Protein AF-A0A7S0FE67-F1 (afdb_monomer_lite)

Organism: NCBI:txid73915

Structure (mmCIF, N/CA/C/O backbone):
data_AF-A0A7S0FE67-F1
#
_entry.id   AF-A0A7S0FE67-F1
#
loop_
_atom_site.group_PDB
_atom_site.id
_atom_site.type_symbol
_atom_site.label_atom_id
_atom_site.label_alt_id
_atom_site.label_comp_id
_atom_site.label_asym_id
_atom_site.label_entity_id
_atom_site.label_seq_id
_atom_site.pdbx_PDB_ins_code
_atom_site.Cartn_x
_atom_site.Cartn_y
_atom_site.Cartn_z
_atom_site.occupancy
_atom_site.B_iso_or_equiv
_atom_site.auth_seq_id
_atom_site.auth_comp_id
_atom_site.auth_asym_id
_atom_site.auth_atom_id
_atom_site.pdbx_PDB_model_num
ATOM 1 N N . MET A 1 1 ? 9.196 -47.877 26.189 1.00 42.34 1 MET A N 1
ATOM 2 C CA . MET A 1 1 ? 9.875 -47.463 24.943 1.00 42.34 1 MET A CA 1
ATOM 3 C C . MET A 1 1 ? 8.837 -46.810 24.058 1.00 42.34 1 MET A C 1
ATOM 5 O O . MET A 1 1 ? 7.890 -47.476 23.670 1.00 42.34 1 MET A O 1
ATOM 9 N N . GLY A 1 2 ? 8.938 -45.495 23.886 1.00 52.16 2 GLY A N 1
ATOM 10 C CA . GLY A 1 2 ? 7.987 -44.700 23.119 1.00 52.16 2 GLY A CA 1
ATOM 11 C C . GLY A 1 2 ? 8.555 -44.336 21.756 1.00 52.16 2 GLY A C 1
ATOM 12 O O . GLY A 1 2 ? 9.733 -44.005 21.647 1.00 52.16 2 GLY A O 1
ATOM 13 N N . THR A 1 3 ? 7.696 -44.344 20.746 1.00 49.75 3 THR A N 1
ATOM 14 C CA . THR A 1 3 ? 7.949 -43.729 19.445 1.00 49.75 3 THR A CA 1
ATOM 15 C C . THR A 1 3 ? 6.738 -42.877 19.079 1.00 49.75 3 THR A C 1
ATOM 17 O O . THR A 1 3 ? 5.647 -43.367 18.803 1.00 49.75 3 THR A O 1
ATOM 20 N N . ARG A 1 4 ? 6.940 -41.557 19.139 1.00 49.16 4 ARG A N 1
ATOM 21 C CA . ARG A 1 4 ? 6.124 -40.559 18.444 1.00 49.16 4 ARG A CA 1
ATOM 22 C C . ARG A 1 4 ? 6.464 -40.630 16.956 1.00 49.16 4 ARG A C 1
ATOM 24 O O . ARG A 1 4 ? 7.645 -40.680 16.631 1.00 49.16 4 ARG A O 1
ATOM 31 N N . ALA A 1 5 ? 5.467 -40.519 16.082 1.00 41.53 5 ALA A N 1
ATOM 32 C CA . ALA A 1 5 ? 5.680 -40.089 14.704 1.00 41.53 5 ALA A CA 1
ATOM 33 C C . ALA A 1 5 ? 4.409 -39.456 14.108 1.00 41.53 5 ALA A C 1
ATOM 35 O O . ALA A 1 5 ? 3.381 -40.103 13.960 1.00 41.53 5 ALA A O 1
ATOM 36 N N . HIS A 1 6 ? 4.553 -38.166 13.803 1.00 40.78 6 HIS A N 1
ATOM 37 C CA . HIS A 1 6 ? 4.006 -37.413 12.672 1.00 40.78 6 HIS A CA 1
ATOM 38 C C . HIS A 1 6 ? 2.491 -37.386 12.403 1.00 40.78 6 HIS A C 1
ATOM 40 O O . HIS A 1 6 ? 1.908 -38.236 11.741 1.00 40.78 6 HIS A O 1
ATOM 46 N N . ARG A 1 7 ? 1.903 -36.256 12.820 1.00 39.12 7 ARG A N 1
ATOM 47 C CA . ARG A 1 7 ? 0.696 -35.657 12.242 1.00 39.12 7 ARG A CA 1
ATOM 48 C C . ARG A 1 7 ? 0.983 -35.248 10.793 1.00 39.12 7 ARG A C 1
ATOM 50 O O . ARG A 1 7 ? 1.855 -34.415 10.560 1.00 39.12 7 ARG A O 1
ATOM 57 N N . GLY A 1 8 ? 0.243 -35.828 9.853 1.00 37.06 8 GLY A N 1
ATOM 58 C CA . GLY A 1 8 ? 0.144 -35.352 8.478 1.00 37.06 8 GLY A CA 1
ATOM 59 C C . GLY A 1 8 ? -0.848 -34.195 8.398 1.00 37.06 8 GLY A C 1
ATOM 60 O O . GLY A 1 8 ? -2.010 -34.340 8.765 1.00 37.06 8 GLY A O 1
ATOM 61 N N . ILE A 1 9 ? -0.349 -33.047 7.950 1.00 47.50 9 ILE A N 1
ATOM 62 C CA . ILE A 1 9 ? -1.108 -31.873 7.527 1.00 47.50 9 ILE A CA 1
ATOM 63 C C . ILE A 1 9 ? -1.456 -32.104 6.057 1.00 47.50 9 ILE A C 1
ATOM 65 O O . ILE A 1 9 ? -0.552 -32.155 5.229 1.00 47.50 9 ILE A O 1
ATOM 69 N N . ALA A 1 10 ? -2.738 -32.256 5.734 1.00 37.59 10 ALA A N 1
ATOM 70 C CA . ALA A 1 10 ? -3.235 -32.103 4.372 1.00 37.59 10 ALA A CA 1
ATOM 71 C C . ALA A 1 10 ? -4.747 -31.839 4.384 1.00 37.59 10 ALA A C 1
ATOM 73 O O . ALA A 1 10 ? -5.491 -32.505 5.098 1.00 37.59 10 ALA A O 1
ATOM 74 N N . VAL A 1 11 ? -5.168 -30.932 3.499 1.00 40.78 11 VAL A N 1
ATOM 75 C CA . VAL A 1 11 ? -6.547 -30.691 3.038 1.00 40.78 11 VAL A CA 1
ATOM 76 C C . VAL A 1 11 ? -7.411 -29.757 3.903 1.00 40.78 11 VAL A C 1
ATOM 78 O O . VAL A 1 11 ? -8.377 -30.175 4.529 1.00 40.78 11 VAL A O 1
ATOM 81 N N . VAL A 1 12 ? -7.133 -28.450 3.826 1.00 40.44 12 VAL A N 1
ATOM 82 C CA . VAL A 1 12 ? -8.169 -27.400 3.932 1.00 40.44 12 VAL A CA 1
ATOM 83 C C . VAL A 1 12 ? -7.923 -26.359 2.833 1.00 40.44 12 VAL A C 1
ATOM 85 O O . VAL A 1 12 ? -7.445 -25.261 3.076 1.00 40.44 12 VAL A O 1
ATOM 88 N N . ILE A 1 13 ? -8.206 -26.738 1.586 1.00 43.81 13 ILE A N 1
ATOM 89 C CA . ILE A 1 13 ? -8.388 -25.816 0.454 1.00 43.81 13 ILE A CA 1
ATOM 90 C C . ILE A 1 13 ? -9.654 -26.300 -0.257 1.00 43.81 13 ILE A C 1
ATOM 92 O O . ILE A 1 13 ? -9.551 -27.160 -1.124 1.00 43.81 13 ILE A O 1
ATOM 96 N N . SER A 1 14 ? -10.851 -25.874 0.181 1.00 43.00 14 SER A N 1
ATOM 97 C CA . SER A 1 14 ? -12.133 -26.156 -0.520 1.00 43.00 14 SER A CA 1
ATOM 98 C C . SER A 1 14 ? -13.374 -25.395 0.003 1.00 43.00 14 SER A C 1
ATOM 100 O O . SER A 1 14 ? -14.481 -25.904 -0.131 1.00 43.00 14 SER A O 1
ATOM 102 N N . LEU A 1 15 ? -13.271 -24.190 0.588 1.00 37.25 15 LEU A N 1
ATOM 103 C CA . LEU A 1 15 ? -14.470 -23.508 1.132 1.00 37.25 15 LEU A CA 1
ATOM 104 C C . LEU A 1 15 ? -14.565 -21.984 0.911 1.00 37.25 15 LEU A C 1
ATOM 106 O O . LEU A 1 15 ? -15.123 -21.289 1.750 1.00 37.25 15 LEU A O 1
ATOM 110 N N . PHE A 1 16 ? -14.103 -21.446 -0.225 1.00 41.09 16 PHE A N 1
ATOM 111 C CA . PHE A 1 16 ? -14.322 -20.015 -0.537 1.00 41.09 16 PHE A CA 1
ATOM 112 C C . PHE A 1 16 ? -15.004 -19.711 -1.881 1.00 41.09 16 PHE A C 1
ATOM 114 O O . PHE A 1 16 ? -15.100 -18.556 -2.275 1.00 41.09 16 PHE A O 1
ATOM 121 N N . ALA A 1 17 ? -15.554 -20.721 -2.565 1.00 37.84 17 ALA A N 1
ATOM 122 C CA . ALA A 1 17 ? -16.192 -20.547 -3.878 1.00 37.84 17 ALA A CA 1
ATOM 123 C C . ALA A 1 17 ? -17.735 -20.650 -3.875 1.00 37.84 17 ALA A C 1
ATOM 125 O O . ALA A 1 17 ? -18.328 -20.820 -4.935 1.00 37.84 17 ALA A O 1
ATOM 126 N N . LEU A 1 18 ? -18.415 -20.560 -2.722 1.00 34.94 18 LEU A N 1
ATOM 127 C CA . LEU A 1 18 ? -19.869 -20.797 -2.660 1.00 34.94 18 LEU A CA 1
ATOM 128 C C . LEU A 1 18 ? -20.649 -19.829 -1.748 1.00 34.94 18 LEU A C 1
ATOM 130 O O . LEU A 1 18 ? -21.534 -20.256 -1.012 1.00 34.94 18 LEU A O 1
ATOM 134 N N . ALA A 1 19 ? -20.338 -18.528 -1.787 1.00 41.50 19 ALA A N 1
ATOM 135 C CA . ALA A 1 19 ? -21.062 -17.512 -1.004 1.00 41.50 19 ALA A CA 1
ATOM 136 C C . ALA A 1 19 ? -21.380 -16.200 -1.761 1.00 41.50 19 ALA A C 1
ATOM 138 O O . ALA A 1 19 ? -21.592 -15.170 -1.132 1.00 41.50 19 ALA A O 1
ATOM 139 N N . LEU A 1 20 ? -21.462 -16.218 -3.098 1.00 42.72 20 LEU A N 1
ATOM 140 C CA . LEU A 1 20 ? -21.840 -15.040 -3.909 1.00 42.72 20 LEU A CA 1
ATOM 141 C C . LEU A 1 20 ? -23.129 -15.243 -4.712 1.00 42.72 20 LEU A C 1
ATOM 143 O O . LEU A 1 20 ? -23.256 -14.791 -5.846 1.00 42.72 20 LEU A O 1
ATOM 147 N N . LEU A 1 21 ? -24.106 -15.945 -4.136 1.00 43.25 21 LEU A N 1
ATOM 148 C CA . LEU A 1 21 ? -25.351 -16.215 -4.852 1.00 43.25 21 LEU A CA 1
ATOM 149 C C . LEU A 1 21 ? -26.603 -16.191 -3.988 1.00 43.25 21 LEU A C 1
ATOM 151 O O . LEU A 1 21 ? -27.535 -16.904 -4.320 1.00 43.25 21 LEU A O 1
ATOM 155 N N . GLN A 1 22 ? -26.683 -15.366 -2.935 1.00 40.94 22 GLN A N 1
ATOM 156 C CA . GLN A 1 22 ? -27.983 -15.027 -2.336 1.00 40.94 22 GLN A CA 1
ATOM 157 C C . GLN A 1 22 ? -28.037 -13.589 -1.789 1.00 40.94 22 GLN A C 1
ATOM 159 O O . GLN A 1 22 ? -27.508 -13.291 -0.730 1.00 40.94 22 GLN A O 1
ATOM 164 N N . GLY A 1 23 ? -28.738 -12.728 -2.535 1.00 41.94 23 GLY A N 1
ATOM 165 C CA . GLY A 1 23 ? -29.699 -11.753 -2.014 1.00 41.94 23 GLY A CA 1
ATOM 166 C C . GLY A 1 23 ? -29.205 -10.625 -1.107 1.00 41.94 23 GLY A C 1
ATOM 167 O O . GLY A 1 23 ? -29.190 -10.774 0.108 1.00 41.94 23 GLY A O 1
ATOM 168 N N . PHE A 1 24 ? -29.069 -9.426 -1.678 1.00 42.53 24 PHE A N 1
ATOM 169 C CA . PHE A 1 24 ? -29.517 -8.225 -0.975 1.00 42.53 24 PHE A CA 1
ATOM 170 C C . PHE A 1 24 ? -30.570 -7.492 -1.793 1.00 42.53 24 PHE A C 1
ATOM 172 O O . PHE A 1 24 ? -30.343 -7.010 -2.902 1.00 42.53 24 PHE A O 1
ATOM 179 N N . ALA A 1 25 ? -31.760 -7.486 -1.204 1.00 37.16 25 ALA A N 1
ATOM 180 C CA . ALA A 1 25 ? -32.902 -6.716 -1.621 1.00 37.16 25 ALA A CA 1
ATOM 181 C C . ALA A 1 25 ? -32.623 -5.213 -1.473 1.00 37.16 25 ALA A C 1
ATOM 183 O O . ALA A 1 25 ? -31.986 -4.745 -0.533 1.00 37.16 25 ALA A O 1
ATOM 184 N N . SER A 1 26 ? -33.176 -4.488 -2.433 1.00 45.09 26 SER A N 1
ATOM 185 C CA . SER A 1 26 ? -33.368 -3.047 -2.525 1.00 45.09 26 SER A CA 1
ATOM 186 C C . SER A 1 26 ? -33.682 -2.321 -1.208 1.00 45.09 26 SER A C 1
ATOM 188 O O . SER A 1 26 ? -34.715 -2.575 -0.586 1.00 45.09 26 SER A O 1
ATOM 190 N N . VAL A 1 27 ? -32.880 -1.298 -0.891 1.00 41.62 27 VAL A N 1
ATOM 191 C CA . VAL A 1 27 ? -33.263 -0.151 -0.048 1.00 41.62 27 VAL A CA 1
ATOM 192 C C . VAL A 1 27 ? -32.882 1.134 -0.795 1.00 41.62 27 VAL A C 1
ATOM 194 O O . VAL A 1 27 ? -31.710 1.302 -1.135 1.00 41.62 27 VAL A O 1
ATOM 197 N N . PRO A 1 28 ? -33.822 2.059 -1.066 1.00 44.62 28 PRO A N 1
ATOM 198 C CA . PRO A 1 28 ? -33.503 3.330 -1.697 1.00 44.62 28 PRO A CA 1
ATOM 199 C C . PRO A 1 28 ? -33.003 4.308 -0.630 1.00 44.62 28 PRO A C 1
ATOM 201 O O . PRO A 1 28 ? -33.741 4.680 0.283 1.00 44.62 28 PRO A O 1
ATOM 204 N N . ARG A 1 29 ? -31.752 4.758 -0.749 1.00 36.81 29 ARG A N 1
ATOM 205 C CA . ARG A 1 29 ? -31.241 5.899 0.016 1.00 36.81 29 ARG A CA 1
ATOM 206 C C . ARG A 1 29 ? -30.846 6.991 -0.965 1.00 36.81 29 ARG A C 1
ATOM 208 O O . ARG A 1 29 ? -29.898 6.844 -1.727 1.00 36.81 29 ARG A O 1
ATOM 215 N N . ALA A 1 30 ? -31.642 8.055 -0.974 1.00 40.44 30 ALA A N 1
ATOM 216 C CA . ALA A 1 30 ? -31.369 9.265 -1.726 1.00 40.44 30 ALA A CA 1
ATOM 217 C C . ALA A 1 30 ? -30.071 9.907 -1.213 1.00 40.44 30 ALA A C 1
ATOM 219 O O . ALA A 1 30 ? -29.977 10.255 -0.035 1.00 40.44 30 ALA A O 1
ATOM 220 N N . SER A 1 31 ? -29.103 10.073 -2.113 1.00 36.56 31 SER A N 1
ATOM 221 C CA . SER A 1 31 ? -27.903 10.886 -1.909 1.00 36.56 31 SER A CA 1
ATOM 222 C C . SER A 1 31 ? -28.021 12.182 -2.721 1.00 36.56 31 SER A C 1
ATOM 224 O O . SER A 1 31 ? -28.555 12.152 -3.834 1.00 36.56 31 SER A O 1
ATOM 226 N N . PRO A 1 32 ? -27.551 13.326 -2.192 1.00 40.59 32 PRO A N 1
ATOM 227 C CA . PRO A 1 32 ? -27.569 14.597 -2.902 1.00 40.59 32 PRO A CA 1
ATOM 228 C C . PRO A 1 32 ? -26.568 14.597 -4.062 1.00 40.59 32 PRO A C 1
ATOM 230 O O . PRO A 1 32 ? -25.432 14.141 -3.938 1.00 40.59 32 PRO A O 1
ATOM 233 N N . ALA A 1 33 ? -27.022 15.139 -5.189 1.00 37.62 33 ALA A N 1
ATOM 234 C CA . ALA A 1 33 ? -26.267 15.296 -6.418 1.00 37.62 33 ALA A CA 1
ATOM 235 C C . ALA A 1 33 ? -25.025 16.179 -6.216 1.00 37.62 33 ALA A C 1
ATOM 237 O O . ALA A 1 33 ? -25.142 17.367 -5.922 1.00 37.62 33 ALA A O 1
ATOM 238 N N . TRP A 1 34 ? -23.848 15.604 -6.455 1.00 32.38 34 TRP A N 1
ATOM 239 C CA . TRP A 1 34 ? -22.646 16.342 -6.831 1.00 32.38 34 TRP A CA 1
ATOM 240 C C . TRP A 1 34 ? -22.378 16.058 -8.306 1.00 32.38 34 TRP A C 1
ATOM 242 O O . TRP A 1 34 ? -21.957 14.970 -8.687 1.00 32.38 34 TRP A O 1
ATOM 252 N N . THR A 1 35 ? -22.692 17.033 -9.155 1.00 37.09 35 THR A N 1
ATOM 253 C CA . THR A 1 35 ? -22.393 17.000 -10.585 1.00 37.09 35 THR A CA 1
ATOM 254 C C . THR A 1 35 ? -20.987 17.547 -10.815 1.00 37.09 35 THR A C 1
ATOM 256 O O . THR A 1 35 ? -20.794 18.762 -10.828 1.00 37.09 35 THR A O 1
ATOM 259 N N . SER A 1 36 ? -20.010 16.674 -11.040 1.00 33.03 36 SER A N 1
ATOM 260 C CA . SER A 1 36 ? -18.755 17.029 -11.707 1.00 33.03 36 SER A CA 1
ATOM 261 C C . SER A 1 36 ? -18.822 16.540 -13.153 1.00 33.03 36 SER A C 1
ATOM 263 O O . SER A 1 36 ? -18.468 15.416 -13.493 1.00 33.03 36 SER A O 1
ATOM 265 N N . SER A 1 37 ? -19.330 17.403 -14.032 1.00 30.45 37 SER A N 1
ATOM 266 C CA . SER A 1 37 ? -19.286 17.197 -15.475 1.00 30.45 37 SER A CA 1
ATOM 267 C C . SER A 1 37 ? -17.882 17.513 -15.993 1.00 30.45 37 SER A C 1
ATOM 269 O O . SER A 1 37 ? -17.485 18.670 -16.106 1.00 30.45 37 SER A O 1
ATOM 271 N N . TRP A 1 38 ? -17.116 16.484 -16.342 1.00 37.88 38 TRP A N 1
ATOM 272 C CA . TRP A 1 38 ? -15.951 16.639 -17.214 1.00 37.88 38 TRP A CA 1
ATOM 273 C C . TRP A 1 38 ? -16.352 16.221 -18.626 1.00 37.88 38 TRP A C 1
ATOM 275 O O . TRP A 1 38 ? -16.265 15.061 -19.018 1.00 37.88 38 TRP A O 1
ATOM 285 N N . SER A 1 39 ? -16.864 17.187 -19.391 1.00 37.12 39 SER A N 1
ATOM 286 C CA . SER A 1 39 ? -17.177 17.001 -20.806 1.00 37.12 39 SER A CA 1
ATOM 287 C C . SER A 1 39 ? -15.892 17.032 -21.635 1.00 37.12 39 SER A C 1
ATOM 289 O O . SER A 1 39 ? -15.320 18.103 -21.850 1.00 37.12 39 SER A O 1
ATOM 291 N N . TRP A 1 40 ? -15.475 15.886 -22.165 1.00 40.50 40 TRP A N 1
ATOM 292 C CA . TRP A 1 40 ? -14.547 15.837 -23.291 1.00 40.50 40 TRP A CA 1
ATOM 293 C C . TRP A 1 40 ? -15.308 16.244 -24.557 1.00 40.50 40 TRP A C 1
ATOM 295 O O . TRP A 1 40 ? -16.051 15.457 -25.137 1.00 40.50 40 TRP A O 1
ATOM 305 N N . ARG A 1 41 ? -15.161 17.504 -24.987 1.00 38.88 41 ARG A N 1
ATOM 306 C CA . ARG A 1 41 ? -15.557 17.908 -26.342 1.00 38.88 41 ARG A CA 1
ATOM 307 C C . ARG A 1 41 ? -14.464 17.486 -27.310 1.00 38.88 41 ARG A C 1
ATOM 309 O O . ARG A 1 41 ? -13.482 18.192 -27.511 1.00 38.88 41 ARG A O 1
ATOM 316 N N . SER A 1 42 ? -14.688 16.350 -27.949 1.00 46.12 42 SER A N 1
ATOM 317 C CA . SER A 1 42 ? -14.121 16.035 -29.251 1.00 46.12 42 SER A CA 1
ATOM 318 C C . SER A 1 42 ? -14.698 16.992 -30.299 1.00 46.12 42 SER A C 1
ATOM 320 O O . SER A 1 42 ? -15.878 16.912 -30.640 1.00 46.12 42 SER A O 1
ATOM 322 N N . ALA A 1 43 ? -13.862 17.880 -30.826 1.00 38.91 43 ALA A N 1
ATOM 323 C CA . ALA A 1 43 ? -14.100 18.549 -32.098 1.00 38.91 43 ALA A CA 1
ATOM 324 C C . ALA A 1 43 ? -12.874 18.308 -32.977 1.00 38.91 43 ALA A C 1
ATOM 326 O O . ALA A 1 43 ? -11.838 18.954 -32.832 1.00 38.91 43 ALA A O 1
ATOM 327 N N . GLY A 1 44 ? -12.990 17.319 -33.860 1.00 40.59 44 GLY A N 1
ATOM 328 C CA . GLY A 1 44 ? -12.046 17.148 -34.950 1.00 40.59 44 GLY A CA 1
ATOM 329 C C . GLY A 1 44 ? -12.186 18.282 -35.962 1.00 40.59 44 GLY A C 1
ATOM 330 O O . GLY A 1 44 ? -13.284 18.772 -36.215 1.00 40.59 44 GLY A O 1
ATOM 331 N N . SER A 1 45 ? -11.080 18.643 -36.606 1.00 39.38 45 SER A N 1
ATOM 332 C CA . SER A 1 45 ? -11.128 18.990 -38.022 1.00 39.38 45 SER A CA 1
ATOM 333 C C . SER A 1 45 ? -9.827 18.581 -38.712 1.00 39.38 45 SER A C 1
ATOM 335 O O . SER A 1 45 ? -8.723 18.981 -38.355 1.00 39.38 45 SER A O 1
ATOM 337 N N . LEU A 1 46 ? -10.034 17.683 -39.669 1.00 50.34 46 LEU A N 1
ATOM 338 C CA . LEU A 1 46 ? -9.237 17.331 -40.834 1.00 50.34 46 LEU A CA 1
ATOM 339 C C . LEU A 1 46 ? -8.225 18.398 -41.287 1.00 50.34 46 LEU A C 1
ATOM 341 O O . LEU A 1 46 ? -8.608 19.418 -41.853 1.00 50.34 46 LEU A O 1
ATOM 345 N N . VAL A 1 47 ? -6.933 18.069 -41.214 1.00 48.38 47 VAL A N 1
ATOM 346 C CA . VAL A 1 47 ? -5.949 18.554 -42.193 1.00 48.38 47 VAL A CA 1
ATOM 347 C C . VAL A 1 47 ? -5.141 17.366 -42.699 1.00 48.38 47 VAL A C 1
ATOM 349 O O . VAL A 1 47 ? -4.156 16.924 -42.116 1.00 48.38 47 VAL A O 1
ATOM 352 N N . GLN A 1 48 ? -5.604 16.852 -43.831 1.00 53.62 48 GLN A N 1
ATOM 353 C CA . GLN A 1 48 ? -4.926 15.878 -44.666 1.00 53.62 48 GLN A CA 1
ATOM 354 C C . GLN A 1 48 ? -3.786 16.585 -45.414 1.00 53.62 48 GLN A C 1
ATOM 356 O O . GLN A 1 48 ? -4.011 17.253 -46.422 1.00 53.62 48 GLN A O 1
ATOM 361 N N . ARG A 1 49 ? -2.545 16.442 -44.934 1.00 45.06 49 ARG A N 1
ATOM 362 C CA . ARG A 1 49 ? -1.344 16.753 -45.722 1.00 45.06 49 ARG A CA 1
ATOM 363 C C . ARG A 1 49 ? -0.621 15.464 -46.078 1.00 45.06 49 ARG A C 1
ATOM 365 O O . ARG A 1 49 ? 0.006 14.828 -45.240 1.00 45.06 49 ARG A O 1
ATOM 372 N N . ARG A 1 50 ? -0.708 15.113 -47.364 1.00 51.41 50 ARG A N 1
ATOM 373 C CA . ARG A 1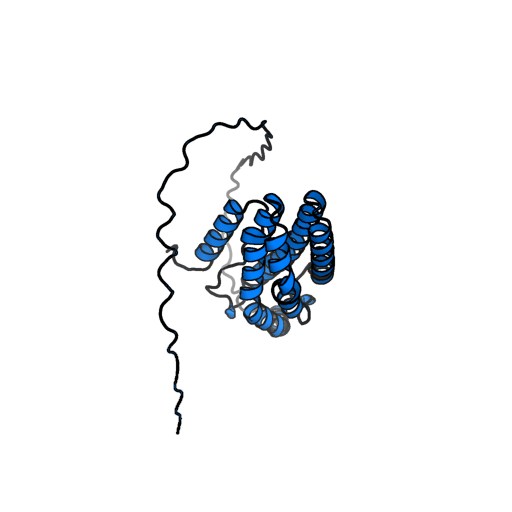 50 ? 0.194 14.175 -48.035 1.00 51.41 50 ARG A CA 1
ATOM 374 C C . ARG A 1 50 ? 1.641 14.603 -47.773 1.00 51.41 50 ARG A C 1
ATOM 376 O O . ARG A 1 50 ? 2.039 15.676 -48.221 1.00 51.41 50 ARG A O 1
ATOM 383 N N . GLN A 1 51 ? 2.424 13.747 -47.128 1.00 44.03 51 GLN A N 1
ATOM 384 C CA . GLN A 1 51 ? 3.872 13.733 -47.293 1.00 44.03 51 GLN A CA 1
ATOM 385 C C . GLN A 1 51 ? 4.267 12.390 -47.897 1.00 44.03 51 GLN A C 1
ATOM 387 O O . GLN A 1 51 ? 4.211 11.342 -47.265 1.00 44.03 51 GLN A O 1
ATOM 392 N N . VAL A 1 52 ? 4.596 12.458 -49.183 1.00 47.53 52 VAL A N 1
ATOM 393 C CA . VAL A 1 52 ? 5.404 11.475 -49.893 1.00 47.53 52 VAL A CA 1
ATOM 394 C C . VAL A 1 52 ? 6.847 11.899 -49.651 1.00 47.53 52 VAL A C 1
ATOM 396 O O . VAL A 1 52 ? 7.192 13.035 -49.973 1.00 47.53 52 VAL A O 1
ATOM 399 N N . GLY A 1 53 ? 7.683 11.025 -49.095 1.00 40.53 53 GLY A N 1
ATOM 400 C CA . GLY A 1 53 ? 9.116 11.297 -49.037 1.00 40.53 53 GLY A CA 1
ATOM 401 C C . GLY A 1 53 ? 9.895 10.440 -48.048 1.00 40.53 53 GLY A C 1
ATOM 402 O O . GLY A 1 53 ? 9.757 10.610 -46.846 1.00 40.53 53 GLY A O 1
ATOM 403 N N . LEU A 1 54 ? 10.783 9.617 -48.611 1.00 43.72 54 LEU A N 1
ATOM 404 C CA . LEU A 1 54 ? 11.982 9.030 -48.005 1.00 43.72 54 LEU A CA 1
ATOM 405 C C . LEU A 1 54 ? 11.804 8.001 -46.877 1.00 43.72 54 LEU A C 1
ATOM 407 O O . LEU A 1 54 ? 11.905 8.288 -45.689 1.00 43.72 54 LEU A O 1
ATOM 411 N N . VAL A 1 55 ? 11.747 6.739 -47.309 1.00 50.81 55 VAL A N 1
ATOM 412 C CA . VAL A 1 55 ? 12.358 5.618 -46.588 1.00 50.81 55 VAL A CA 1
ATOM 413 C C . VAL A 1 55 ? 13.874 5.841 -46.612 1.00 50.81 55 VAL A C 1
ATOM 415 O O . VAL A 1 55 ? 14.536 5.56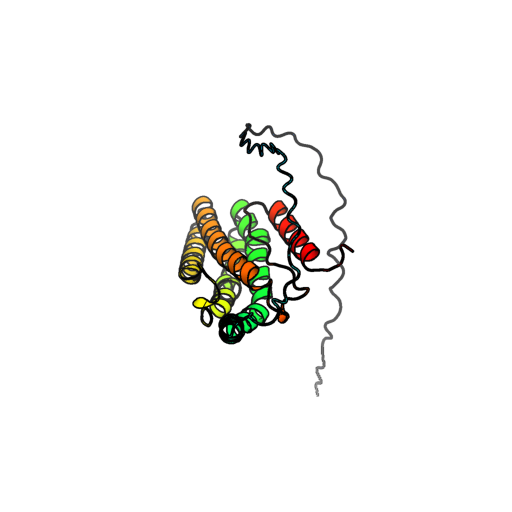3 -47.609 1.00 50.81 55 VAL A O 1
ATOM 418 N N . ALA A 1 56 ? 14.412 6.410 -45.537 1.00 43.91 56 ALA A N 1
ATOM 419 C CA . ALA A 1 56 ? 15.844 6.489 -45.288 1.00 43.91 56 ALA A CA 1
ATOM 420 C C . ALA A 1 56 ? 16.159 5.697 -44.018 1.00 43.91 56 ALA A C 1
ATOM 422 O O . ALA A 1 56 ? 15.527 5.873 -42.978 1.00 43.91 56 ALA A O 1
ATOM 423 N N . ALA A 1 57 ? 17.124 4.791 -44.147 1.00 49.00 57 ALA A N 1
ATOM 424 C CA . ALA A 1 57 ? 17.628 3.918 -43.105 1.00 49.00 57 ALA A CA 1
ATOM 425 C C . ALA A 1 57 ? 18.002 4.699 -41.832 1.00 49.00 57 ALA A C 1
ATOM 427 O O . ALA A 1 57 ? 18.945 5.485 -41.827 1.00 49.00 57 ALA A O 1
ATOM 428 N N . GLY A 1 58 ? 17.274 4.451 -40.746 1.00 42.50 58 GLY A N 1
ATOM 429 C CA . GLY A 1 58 ? 17.515 5.038 -39.429 1.00 42.50 58 GLY A CA 1
ATOM 430 C C . GLY A 1 58 ? 17.512 3.962 -38.350 1.00 42.50 58 GLY A C 1
ATOM 431 O O . GLY A 1 58 ? 16.708 4.026 -37.433 1.00 42.50 58 GLY A O 1
ATOM 432 N N . ALA A 1 59 ? 18.355 2.937 -38.494 1.00 47.16 59 ALA A N 1
ATOM 433 C CA . ALA A 1 59 ? 18.353 1.767 -37.609 1.00 47.16 59 ALA A CA 1
ATOM 434 C C . ALA A 1 59 ? 19.569 1.656 -36.667 1.00 47.16 59 ALA A C 1
ATOM 436 O O . ALA A 1 59 ? 19.722 0.623 -36.032 1.00 47.16 59 ALA A O 1
ATOM 437 N N . LEU A 1 60 ? 20.454 2.657 -36.547 1.00 46.59 60 LEU A N 1
ATOM 438 C CA . LEU A 1 60 ? 21.715 2.478 -35.792 1.00 46.59 60 LEU A CA 1
ATOM 439 C C . LEU A 1 60 ? 22.115 3.637 -34.863 1.00 46.59 60 LEU A C 1
ATOM 441 O O . LEU A 1 60 ? 23.295 3.814 -34.579 1.00 46.59 60 LEU A O 1
ATOM 445 N N . LEU A 1 61 ? 21.162 4.421 -34.351 1.00 46.91 61 LEU A N 1
ATOM 446 C CA . LEU A 1 61 ? 21.455 5.461 -33.348 1.00 46.91 61 LEU A CA 1
ATOM 447 C C . LEU A 1 61 ? 20.563 5.376 -32.099 1.00 46.91 61 LEU A C 1
ATOM 449 O O . LEU A 1 61 ? 20.294 6.382 -31.447 1.00 46.91 61 LEU A O 1
ATOM 453 N N . SER A 1 62 ? 20.168 4.169 -31.692 1.00 49.84 62 SER A N 1
ATOM 454 C CA . SER A 1 62 ? 19.872 3.887 -30.281 1.00 49.84 62 SER A CA 1
ATOM 455 C C . SER A 1 62 ? 21.199 3.897 -29.510 1.00 49.84 62 SER A C 1
ATOM 457 O O . SER A 1 62 ? 21.831 2.866 -29.291 1.00 49.84 62 SER A O 1
ATOM 459 N N . GLY A 1 63 ? 21.686 5.104 -29.223 1.00 46.81 63 GLY A N 1
ATOM 460 C CA . GLY A 1 63 ? 23.022 5.357 -28.694 1.00 46.81 63 GLY A CA 1
ATOM 461 C C . GLY A 1 63 ? 23.292 4.779 -27.292 1.00 46.81 63 GLY A C 1
ATOM 462 O O . GLY A 1 63 ? 22.368 4.350 -26.589 1.00 46.81 63 GLY A O 1
ATOM 463 N N . PRO A 1 64 ? 24.563 4.841 -26.845 1.00 56.72 64 PRO A N 1
ATOM 464 C CA . PRO A 1 64 ? 25.073 4.227 -25.609 1.00 56.72 64 PRO A CA 1
ATOM 465 C C . PRO A 1 64 ? 24.370 4.682 -24.317 1.00 56.72 64 PRO A C 1
ATOM 467 O O . PRO A 1 64 ? 24.451 3.997 -23.302 1.00 56.72 64 PRO A O 1
ATOM 470 N N . ALA A 1 65 ? 23.641 5.801 -24.345 1.00 55.88 65 ALA A N 1
ATOM 471 C CA . ALA A 1 65 ? 22.904 6.323 -23.194 1.00 55.88 65 ALA A CA 1
ATOM 472 C C . ALA A 1 65 ? 21.704 5.448 -22.777 1.00 55.88 65 ALA A C 1
ATOM 474 O O . ALA A 1 65 ? 21.408 5.344 -21.589 1.00 55.88 65 ALA A O 1
ATOM 475 N N . SER A 1 66 ? 21.031 4.795 -23.732 1.00 56.44 66 SER A N 1
ATOM 476 C CA . SER A 1 66 ? 19.891 3.906 -23.441 1.00 56.44 66 SER A CA 1
ATOM 477 C C . SER A 1 66 ? 20.343 2.607 -22.763 1.00 56.44 66 SER A C 1
ATOM 479 O O . SER A 1 66 ? 19.773 2.193 -21.755 1.00 56.44 66 SER A O 1
ATOM 481 N N . VAL A 1 67 ? 21.448 2.035 -23.248 1.00 59.12 67 VAL A N 1
ATOM 482 C CA . VAL A 1 67 ? 22.082 0.839 -22.680 1.00 59.12 67 VAL A CA 1
ATOM 483 C C . VAL A 1 67 ? 22.684 1.133 -21.302 1.00 59.12 67 VAL A C 1
ATOM 485 O O . VAL A 1 67 ? 22.497 0.351 -20.375 1.00 59.12 67 VAL A O 1
ATOM 488 N N . ALA A 1 68 ? 23.340 2.285 -21.120 1.00 59.12 68 ALA A N 1
ATOM 489 C CA . ALA A 1 68 ? 23.889 2.683 -19.823 1.00 59.12 68 ALA A CA 1
ATOM 490 C C . ALA A 1 68 ? 22.800 2.855 -18.747 1.00 59.12 68 ALA A C 1
ATOM 492 O O . ALA A 1 68 ? 22.993 2.437 -17.606 1.00 59.12 68 ALA A O 1
ATOM 493 N N . ARG A 1 69 ? 21.634 3.412 -19.108 1.00 60.31 69 ARG A N 1
ATOM 494 C CA . ARG A 1 69 ? 20.498 3.560 -18.184 1.00 60.31 69 ARG A CA 1
ATOM 495 C C . ARG A 1 69 ? 19.894 2.210 -17.790 1.00 60.31 69 ARG A C 1
ATOM 497 O O . ARG A 1 69 ? 19.616 2.005 -16.615 1.00 60.31 69 ARG A O 1
ATOM 504 N N . ALA A 1 70 ? 19.762 1.285 -18.740 1.00 61.62 70 ALA A N 1
ATOM 505 C CA . ALA A 1 70 ? 19.260 -0.062 -18.471 1.00 61.62 70 ALA A CA 1
ATOM 506 C C . ALA A 1 70 ? 20.183 -0.856 -17.526 1.00 61.62 70 ALA A C 1
ATOM 508 O O . ALA A 1 70 ? 19.702 -1.535 -16.623 1.00 61.62 70 ALA A O 1
ATOM 509 N N . VAL A 1 71 ? 21.508 -0.735 -17.683 1.00 64.69 71 VAL A N 1
ATOM 510 C CA . VAL A 1 71 ? 22.485 -1.412 -16.809 1.00 64.69 71 VAL A CA 1
ATOM 511 C C . VAL A 1 71 ? 22.446 -0.856 -15.382 1.00 64.69 71 VAL A C 1
ATOM 513 O O . VAL A 1 71 ? 22.471 -1.628 -14.427 1.00 64.69 71 VAL A O 1
ATOM 516 N N . LEU A 1 72 ? 22.321 0.465 -15.218 1.00 66.88 72 LEU A N 1
ATOM 517 C CA . LEU A 1 72 ? 22.239 1.098 -13.895 1.00 66.88 72 LEU A CA 1
ATOM 518 C C . LEU A 1 72 ? 20.936 0.775 -13.145 1.00 66.88 72 LEU A C 1
ATOM 520 O O . LEU A 1 72 ? 20.912 0.821 -11.920 1.00 66.88 72 LEU A O 1
ATOM 524 N N . GLN A 1 73 ? 19.866 0.415 -13.859 1.00 79.19 73 GLN A N 1
ATOM 525 C CA . GLN A 1 73 ? 18.567 0.076 -13.269 1.00 79.19 73 GLN A CA 1
ATOM 526 C C . GLN A 1 73 ? 18.408 -1.416 -12.925 1.00 79.19 73 GLN A C 1
ATOM 528 O O . GLN A 1 73 ? 17.418 -1.782 -12.297 1.00 79.19 73 GLN A O 1
ATOM 533 N N . GLN A 1 74 ? 19.364 -2.290 -13.271 1.00 81.38 74 GLN A N 1
ATOM 534 C CA . GLN A 1 74 ? 19.237 -3.732 -13.002 1.00 81.38 74 GLN A CA 1
ATOM 535 C C . GLN A 1 74 ? 19.026 -4.094 -11.519 1.00 81.38 74 GLN A C 1
ATOM 537 O O . GLN A 1 74 ? 18.143 -4.910 -11.248 1.00 81.38 74 GLN A O 1
ATOM 542 N N . PRO A 1 75 ? 19.750 -3.502 -10.543 1.00 85.44 75 PRO A N 1
ATOM 543 C CA . PRO A 1 75 ? 19.498 -3.780 -9.127 1.00 85.44 75 PRO A CA 1
ATOM 544 C C . PRO A 1 75 ? 18.084 -3.370 -8.689 1.00 85.44 75 PRO A C 1
ATOM 546 O O . PRO A 1 75 ? 17.442 -4.092 -7.927 1.00 85.44 75 PRO A O 1
ATOM 549 N N . ALA A 1 76 ? 17.574 -2.260 -9.234 1.00 86.75 76 ALA A N 1
ATOM 550 C CA . ALA A 1 76 ? 16.222 -1.761 -8.980 1.00 86.75 76 ALA A CA 1
ATOM 551 C C . ALA A 1 76 ? 15.152 -2.726 -9.467 1.00 86.75 76 ALA A C 1
ATOM 553 O O . ALA A 1 76 ? 14.210 -3.051 -8.748 1.00 86.75 76 ALA A O 1
ATOM 554 N N . ILE A 1 77 ? 15.332 -3.208 -10.695 1.00 88.00 77 ILE A N 1
ATOM 555 C CA . ILE A 1 77 ? 14.440 -4.171 -11.331 1.00 88.00 77 ILE A CA 1
ATOM 556 C C . ILE A 1 77 ? 14.418 -5.471 -10.525 1.00 88.00 77 ILE A C 1
ATOM 558 O O . ILE A 1 77 ? 13.342 -5.985 -10.237 1.00 88.00 77 ILE A O 1
ATOM 562 N N . ALA A 1 78 ? 15.582 -5.976 -10.103 1.00 90.38 78 ALA A N 1
ATOM 563 C CA . ALA A 1 78 ? 15.666 -7.189 -9.292 1.00 90.38 78 ALA A CA 1
ATOM 564 C C . ALA A 1 78 ? 14.927 -7.037 -7.954 1.00 90.38 78 ALA A C 1
ATOM 566 O O . ALA A 1 78 ? 14.158 -7.917 -7.566 1.00 90.38 78 ALA A O 1
ATOM 567 N N . LYS A 1 79 ? 15.102 -5.899 -7.273 1.00 93.19 79 LYS A N 1
ATOM 568 C CA . LYS A 1 79 ? 14.409 -5.617 -6.011 1.00 93.19 79 LYS A CA 1
ATOM 569 C C . LYS A 1 79 ? 12.907 -5.444 -6.187 1.00 93.19 79 LYS A C 1
ATOM 571 O O . LYS A 1 79 ? 12.153 -5.920 -5.339 1.00 93.19 79 LYS A O 1
ATOM 576 N N . LEU A 1 80 ? 12.475 -4.824 -7.283 1.00 92.38 80 LEU A N 1
ATOM 577 C CA . LEU A 1 80 ? 11.064 -4.707 -7.632 1.00 92.38 80 LEU A CA 1
ATOM 578 C C . LEU A 1 80 ? 10.437 -6.068 -7.958 1.00 92.38 80 LEU A C 1
ATOM 580 O O . LEU A 1 80 ? 9.322 -6.321 -7.526 1.00 92.38 80 LEU A O 1
ATOM 584 N N . LEU A 1 81 ? 11.142 -6.965 -8.650 1.00 91.88 81 LEU A N 1
ATOM 585 C CA . LEU A 1 81 ? 10.666 -8.334 -8.889 1.00 91.88 81 LEU A CA 1
ATOM 586 C C . LEU A 1 81 ? 10.538 -9.129 -7.583 1.00 91.88 81 LEU A C 1
ATOM 588 O O . LEU A 1 81 ? 9.545 -9.819 -7.375 1.00 91.88 81 LEU A O 1
ATOM 592 N N . GLU A 1 82 ? 11.524 -9.009 -6.691 1.00 93.81 82 GLU A N 1
ATOM 593 C CA . GLU A 1 82 ? 11.543 -9.702 -5.398 1.00 93.81 82 GLU A CA 1
ATOM 594 C C . GLU A 1 82 ? 10.440 -9.200 -4.448 1.00 93.81 82 GLU A C 1
ATOM 596 O O . GLU A 1 82 ? 9.787 -9.994 -3.774 1.00 93.81 82 GLU A O 1
ATOM 601 N N . ASN A 1 83 ? 10.222 -7.882 -4.387 1.00 95.25 83 ASN A N 1
ATOM 602 C CA . ASN A 1 83 ? 9.364 -7.250 -3.377 1.00 95.25 83 ASN A CA 1
ATOM 603 C C . ASN A 1 83 ? 8.029 -6.730 -3.929 1.00 95.25 83 ASN A C 1
ATOM 605 O O . ASN A 1 83 ? 7.155 -6.355 -3.151 1.00 95.25 83 ASN A O 1
ATOM 609 N N . GLY A 1 84 ? 7.844 -6.717 -5.247 1.00 93.69 84 GLY A N 1
ATOM 610 C CA . GLY A 1 84 ? 6.622 -6.263 -5.910 1.00 93.69 84 GLY A CA 1
ATOM 611 C C . GLY A 1 84 ? 5.369 -7.006 -5.442 1.00 93.69 84 GLY A C 1
ATOM 612 O O . GLY A 1 84 ? 4.427 -6.349 -5.005 1.00 93.69 84 GLY A O 1
ATOM 613 N N . PRO A 1 85 ? 5.344 -8.353 -5.420 1.00 94.25 85 PRO A N 1
ATOM 614 C CA . PRO A 1 85 ? 4.184 -9.094 -4.922 1.00 9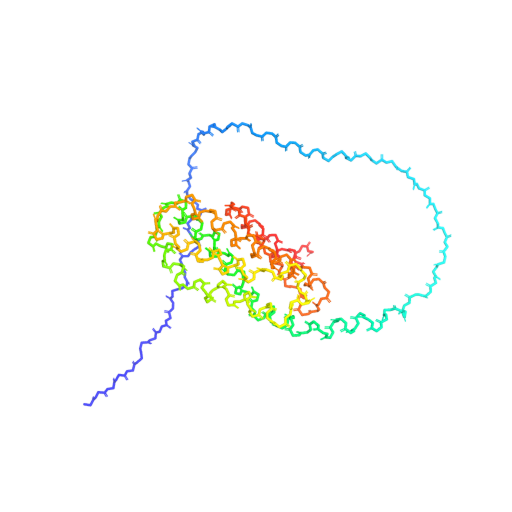4.25 85 PRO A CA 1
ATOM 615 C C . PRO A 1 85 ? 3.812 -8.736 -3.476 1.00 94.25 85 PRO A C 1
ATOM 617 O O . PRO A 1 85 ? 2.635 -8.616 -3.150 1.00 94.25 85 PRO A O 1
ATOM 620 N N . LEU A 1 86 ? 4.815 -8.496 -2.625 1.00 96.00 86 LEU A N 1
ATOM 621 C CA . LEU A 1 86 ? 4.605 -8.068 -1.240 1.00 96.00 86 LEU A CA 1
ATOM 622 C C . LEU A 1 86 ? 4.026 -6.650 -1.167 1.00 96.00 86 LEU A C 1
ATOM 624 O O . LEU A 1 86 ? 3.165 -6.380 -0.336 1.00 96.00 86 LEU A O 1
ATOM 628 N N . LEU A 1 87 ? 4.456 -5.753 -2.059 1.00 95.25 87 LEU A N 1
ATOM 629 C CA . LEU A 1 87 ? 3.901 -4.406 -2.167 1.00 95.25 87 LEU A CA 1
ATOM 630 C C . LEU A 1 87 ? 2.421 -4.430 -2.589 1.00 95.25 87 LEU A C 1
ATOM 632 O O . LEU A 1 87 ? 1.622 -3.678 -2.036 1.00 95.25 87 LEU A O 1
ATOM 636 N N . GLN A 1 88 ? 2.044 -5.303 -3.527 1.00 95.12 88 GLN A N 1
ATOM 637 C CA . GLN A 1 88 ? 0.643 -5.479 -3.927 1.00 95.12 88 GLN A CA 1
ATOM 638 C C . GLN A 1 88 ? -0.189 -6.086 -2.786 1.00 95.12 88 GLN A C 1
ATOM 640 O O . GLN A 1 88 ? -1.255 -5.569 -2.469 1.00 95.12 88 GLN A O 1
ATOM 645 N N . GLN A 1 89 ? 0.330 -7.103 -2.091 1.00 95.69 89 GLN A N 1
ATOM 646 C CA . GLN A 1 89 ? -0.331 -7.684 -0.918 1.00 95.69 89 GLN A CA 1
ATOM 647 C C . GLN A 1 89 ? -0.546 -6.649 0.201 1.00 95.69 89 GLN A C 1
ATOM 649 O O . GLN A 1 89 ? -1.583 -6.642 0.865 1.00 95.69 89 GLN A O 1
ATOM 654 N N . ALA A 1 90 ? 0.420 -5.752 0.411 1.00 96.25 90 ALA A N 1
ATOM 655 C CA . ALA A 1 90 ? 0.295 -4.648 1.355 1.00 96.25 90 ALA A CA 1
ATOM 656 C C . ALA A 1 90 ? -0.843 -3.687 0.977 1.00 96.25 90 ALA A C 1
ATOM 658 O O . ALA A 1 90 ? -1.604 -3.262 1.850 1.00 96.25 90 ALA A O 1
ATOM 659 N N . ALA A 1 91 ? -0.980 -3.371 -0.315 1.00 96.44 91 ALA A N 1
ATOM 660 C CA . ALA A 1 91 ? -2.074 -2.555 -0.833 1.00 96.44 91 ALA A CA 1
ATOM 661 C C . ALA A 1 91 ? -3.429 -3.245 -0.619 1.00 96.44 91 ALA A C 1
ATOM 663 O O . ALA A 1 91 ? -4.356 -2.623 -0.097 1.00 96.44 91 ALA A O 1
ATOM 664 N N . ASP A 1 92 ? -3.508 -4.546 -0.915 1.00 96.25 92 ASP A N 1
ATOM 665 C CA . ASP A 1 92 ? -4.711 -5.354 -0.707 1.00 96.25 92 ASP A CA 1
ATOM 666 C C . ASP A 1 92 ? -5.142 -5.325 0.764 1.00 96.25 92 ASP A C 1
ATOM 668 O O . ASP A 1 92 ? -6.288 -4.998 1.065 1.00 96.25 92 ASP A O 1
ATOM 672 N N . LYS A 1 93 ? -4.214 -5.565 1.700 1.00 96.75 93 LYS A N 1
ATOM 673 C CA . LYS A 1 93 ? -4.492 -5.528 3.145 1.00 96.75 93 LYS A CA 1
ATOM 674 C C . LYS A 1 93 ? -4.977 -4.148 3.602 1.00 96.75 93 LYS A C 1
ATOM 676 O O . LYS A 1 93 ? -5.905 -4.041 4.407 1.00 96.75 93 LYS A O 1
ATOM 681 N N . LEU A 1 94 ? -4.375 -3.070 3.092 1.00 96.75 94 LEU A N 1
ATOM 682 C CA . LEU A 1 94 ? -4.781 -1.706 3.439 1.00 96.75 94 LEU A CA 1
ATOM 683 C C . LEU A 1 94 ? -6.206 -1.386 2.982 1.00 96.75 94 LEU A C 1
ATOM 685 O O . LEU A 1 94 ? -6.946 -0.755 3.740 1.00 96.75 94 LEU A O 1
ATOM 689 N N . VAL A 1 95 ? -6.581 -1.792 1.769 1.00 97.00 95 VAL A N 1
ATOM 690 C CA . VAL A 1 95 ? -7.883 -1.460 1.167 1.00 97.00 95 VAL A CA 1
ATOM 691 C C . VAL A 1 95 ? -8.986 -2.408 1.608 1.00 97.00 95 VAL A C 1
ATOM 693 O O . VAL A 1 95 ? -10.096 -1.965 1.883 1.00 97.00 95 VAL A O 1
ATOM 696 N N . LEU A 1 96 ? -8.704 -3.708 1.661 1.00 96.94 96 LEU A N 1
ATOM 697 C CA . LEU A 1 96 ? -9.720 -4.740 1.860 1.00 96.94 96 LEU A CA 1
ATOM 698 C C . LEU A 1 96 ? -9.939 -5.082 3.335 1.00 96.94 96 LEU A C 1
ATOM 700 O O . LEU A 1 96 ? -11.005 -5.585 3.682 1.00 96.94 96 LEU A O 1
ATOM 704 N N . GLU A 1 97 ? -8.968 -4.793 4.206 1.00 97.44 97 GLU A N 1
ATOM 705 C CA . GLU A 1 97 ? -9.042 -5.160 5.624 1.00 97.44 97 GLU A CA 1
ATOM 706 C C . GLU A 1 97 ? -8.955 -3.933 6.540 1.00 97.44 97 GLU A C 1
ATOM 708 O O . GLU A 1 97 ? -9.873 -3.672 7.321 1.00 97.44 97 GLU A O 1
ATOM 713 N N . VAL A 1 98 ? -7.891 -3.129 6.420 1.00 97.81 98 VAL A N 1
ATOM 714 C CA . VAL A 1 98 ? -7.652 -1.995 7.332 1.00 97.81 98 VAL A CA 1
ATOM 715 C C . VAL A 1 98 ? -8.701 -0.897 7.157 1.00 97.81 98 VAL A C 1
ATOM 717 O O . VAL A 1 98 ? -9.297 -0.469 8.145 1.00 97.81 98 VAL A O 1
ATOM 720 N N . LEU A 1 99 ? -8.953 -0.435 5.928 1.00 97.94 99 LEU A N 1
ATOM 721 C CA . LEU A 1 99 ? -9.921 0.638 5.681 1.00 97.94 99 LEU A CA 1
ATOM 722 C C . LEU A 1 99 ? -11.349 0.262 6.131 1.00 97.94 99 LEU A C 1
ATOM 724 O O . LEU A 1 99 ? -11.929 1.031 6.907 1.00 97.94 99 LEU A O 1
ATOM 728 N N . PRO A 1 100 ? -11.915 -0.901 5.746 1.00 97.88 100 PRO A N 1
ATOM 729 C CA . PRO A 1 100 ? -13.212 -1.346 6.246 1.00 97.88 100 PRO A CA 1
ATOM 730 C C . PRO A 1 100 ? -13.229 -1.501 7.766 1.00 97.88 100 PRO A C 1
ATOM 732 O O . PRO A 1 100 ? -14.200 -1.091 8.399 1.00 97.88 100 PRO A O 1
ATOM 735 N N . GLY A 1 101 ? -12.148 -2.016 8.365 1.00 98.25 101 GLY A N 1
ATOM 736 C CA . GLY A 1 101 ? -12.011 -2.117 9.818 1.00 98.25 101 GLY A CA 1
ATOM 737 C C . GLY A 1 101 ? -12.108 -0.755 10.513 1.00 98.25 101 GLY A C 1
ATOM 738 O O . GLY A 1 101 ? -12.855 -0.607 11.478 1.00 98.25 101 GLY A O 1
ATOM 739 N N . ILE A 1 102 ? -11.442 0.278 9.980 1.00 98.19 102 ILE A N 1
ATOM 740 C CA . ILE A 1 102 ? -11.550 1.656 10.490 1.00 98.19 102 ILE A CA 1
ATOM 741 C C . ILE A 1 102 ? -12.978 2.190 10.309 1.00 98.19 102 ILE A C 1
ATOM 743 O O . ILE A 1 102 ? -13.535 2.788 11.230 1.00 98.19 102 ILE A O 1
ATOM 747 N N . GLN A 1 103 ? -13.588 1.983 9.138 1.00 97.75 103 GLN A N 1
ATOM 748 C CA . GLN A 1 103 ? -14.947 2.450 8.837 1.00 97.75 103 GLN A CA 1
ATOM 749 C C . GLN A 1 103 ? -16.006 1.818 9.752 1.00 97.75 103 GLN A C 1
ATOM 751 O O . GLN A 1 103 ? -16.959 2.492 10.143 1.00 97.75 103 GLN A O 1
ATOM 756 N N . GLN A 1 104 ? -15.816 0.548 10.114 1.00 98.31 104 GLN A N 1
ATOM 757 C CA . GLN A 1 104 ? -16.687 -0.223 11.003 1.00 98.31 104 GLN A CA 1
ATOM 758 C C . GLN A 1 104 ? -16.325 -0.062 12.488 1.00 98.31 104 GLN A C 1
ATOM 760 O O . GLN A 1 104 ? -17.006 -0.625 13.344 1.00 98.31 104 GLN A O 1
ATOM 765 N N . ALA A 1 105 ? -15.284 0.721 12.800 1.00 97.94 105 ALA A N 1
ATOM 766 C CA . ALA A 1 105 ? -14.740 0.902 14.144 1.00 97.94 105 ALA A CA 1
ATOM 767 C C . ALA A 1 105 ? -14.318 -0.418 14.830 1.00 97.94 105 ALA A C 1
ATOM 769 O O . ALA A 1 105 ? -14.374 -0.540 16.057 1.00 97.94 105 ALA A O 1
ATOM 770 N N . ASP A 1 106 ? -13.860 -1.399 14.047 1.00 98.31 106 ASP A N 1
ATOM 771 C CA . ASP A 1 106 ? -13.292 -2.658 14.534 1.00 98.31 106 ASP A CA 1
ATOM 772 C C . ASP A 1 106 ? -11.812 -2.478 14.909 1.00 98.31 106 ASP A C 1
ATOM 774 O O . ASP A 1 106 ? -10.887 -2.961 14.252 1.00 98.31 106 ASP A O 1
ATOM 778 N N . TRP A 1 107 ? -11.577 -1.718 15.979 1.00 98.12 107 TRP A N 1
ATOM 779 C CA . TRP A 1 107 ? -10.226 -1.362 16.421 1.00 98.12 107 TRP A CA 1
ATOM 780 C C . TRP A 1 107 ? -9.379 -2.577 16.793 1.00 98.12 107 TRP A C 1
ATOM 782 O O . TRP A 1 107 ? -8.172 -2.540 16.600 1.00 98.12 107 TRP A O 1
ATOM 792 N N . GLY A 1 108 ? -9.995 -3.646 17.312 1.00 97.88 108 GLY A N 1
ATOM 793 C CA . GLY A 1 108 ? -9.276 -4.861 17.696 1.00 97.88 108 GLY A CA 1
ATOM 794 C C . GLY A 1 108 ? -8.614 -5.520 16.490 1.00 97.88 108 GLY A C 1
ATOM 795 O O . GLY A 1 108 ? -7.404 -5.744 16.505 1.00 97.88 108 GLY A O 1
ATOM 796 N N . ASN A 1 109 ? -9.392 -5.734 15.426 1.00 97.56 109 ASN A N 1
ATOM 797 C CA . ASN A 1 109 ? -8.881 -6.271 14.170 1.00 97.56 109 ASN A CA 1
ATOM 798 C C . ASN A 1 109 ? -7.850 -5.327 13.529 1.00 97.56 109 ASN A C 1
ATOM 800 O O . ASN A 1 109 ? -6.769 -5.755 13.134 1.00 97.56 109 ASN A O 1
ATOM 804 N N . VAL A 1 110 ? -8.125 -4.017 13.488 1.00 98.19 110 VAL A N 1
ATOM 805 C CA . VAL A 1 110 ? -7.183 -3.043 12.906 1.00 98.19 110 VAL A CA 1
ATOM 806 C C . VAL A 1 110 ? -5.850 -3.018 13.667 1.00 98.19 110 VAL A C 1
ATOM 808 O O . VAL A 1 110 ? -4.794 -2.998 13.037 1.00 98.19 110 VAL A O 1
ATOM 811 N N . THR A 1 111 ? -5.858 -3.062 15.002 1.00 98.31 111 THR A N 1
ATOM 812 C CA . THR A 1 111 ? -4.628 -3.142 15.807 1.00 98.31 111 THR A CA 1
ATOM 813 C C . THR A 1 111 ? -3.833 -4.411 15.494 1.00 98.31 111 THR A C 1
ATOM 815 O O . THR A 1 111 ? -2.613 -4.333 15.334 1.00 98.31 111 THR A O 1
ATOM 818 N N . GLU A 1 112 ? -4.498 -5.562 15.365 1.00 97.50 112 GLU A N 1
ATOM 819 C CA . GLU A 1 112 ? -3.847 -6.821 14.988 1.00 97.50 112 GLU A CA 1
ATOM 820 C C . GLU A 1 112 ? -3.191 -6.716 13.604 1.00 97.50 112 GLU A C 1
ATOM 822 O O . GLU A 1 112 ? -1.999 -6.997 13.462 1.00 97.50 112 GLU A O 1
ATOM 827 N N . LEU A 1 113 ? -3.913 -6.201 12.606 1.00 96.81 113 LEU A N 1
ATOM 828 C CA . LEU A 1 113 ? -3.399 -6.009 11.246 1.00 96.81 113 LEU A CA 1
ATOM 829 C C . LEU A 1 113 ? -2.200 -5.050 11.187 1.00 96.81 113 LEU A C 1
ATOM 831 O O . LEU A 1 113 ? -1.275 -5.272 10.400 1.00 96.81 113 LEU A O 1
ATOM 835 N N . LEU A 1 114 ? -2.197 -3.999 12.016 1.00 96.94 114 LEU A N 1
ATOM 836 C CA . LEU A 1 114 ? -1.124 -3.001 12.077 1.00 96.94 114 LEU A CA 1
ATOM 837 C C . LEU A 1 114 ? 0.131 -3.476 12.821 1.00 96.94 114 LEU A C 1
ATOM 839 O O . LEU A 1 114 ? 1.188 -2.847 12.672 1.00 96.94 114 LEU A O 1
ATOM 843 N N . SER A 1 115 ? 0.041 -4.573 13.580 1.00 96.50 115 SER A N 1
ATOM 844 C CA . SER A 1 115 ? 1.181 -5.153 14.302 1.00 96.50 115 SER A CA 1
ATOM 845 C C . SER A 1 115 ? 2.277 -5.671 13.363 1.00 96.50 115 SER A C 1
ATOM 847 O O . SER A 1 115 ? 3.455 -5.617 13.709 1.00 96.50 115 SER A O 1
ATOM 849 N N . THR A 1 116 ? 1.911 -6.085 12.146 1.00 95.19 116 THR A N 1
ATOM 850 C CA . THR A 1 116 ? 2.846 -6.555 11.112 1.00 95.19 116 THR A CA 1
ATOM 851 C C . THR A 1 116 ? 3.103 -5.517 10.018 1.00 95.19 116 THR A C 1
ATOM 853 O O . THR A 1 116 ? 3.874 -5.775 9.101 1.00 95.19 116 THR A O 1
ATOM 856 N N . ALA A 1 117 ? 2.514 -4.317 10.095 1.00 91.38 117 ALA A N 1
ATOM 857 C CA . ALA A 1 117 ? 2.574 -3.347 8.997 1.00 91.38 117 ALA A CA 1
ATOM 858 C C . ALA A 1 117 ? 3.992 -2.823 8.686 1.00 91.38 117 ALA A C 1
ATOM 860 O O . ALA A 1 117 ? 4.254 -2.416 7.556 1.00 91.38 117 ALA A O 1
ATOM 861 N N . ASP A 1 118 ? 4.926 -2.858 9.641 1.00 92.19 118 ASP A N 1
ATOM 862 C CA . ASP A 1 118 ? 6.325 -2.504 9.353 1.00 92.19 118 ASP A CA 1
ATOM 863 C C . ASP A 1 118 ? 6.990 -3.550 8.436 1.00 92.19 118 ASP A C 1
ATOM 865 O O . ASP A 1 118 ? 7.733 -3.192 7.521 1.00 92.19 118 ASP A O 1
ATOM 869 N N . GLU A 1 119 ? 6.671 -4.831 8.629 1.00 94.25 119 GLU A N 1
ATOM 870 C CA . GLU A 1 119 ? 7.176 -5.942 7.814 1.00 94.25 119 GLU A CA 1
ATOM 871 C C . GLU A 1 119 ? 6.427 -6.092 6.488 1.00 94.25 119 GLU A C 1
ATOM 873 O O . GLU A 1 119 ? 7.044 -6.404 5.466 1.00 94.25 119 GLU A O 1
ATOM 878 N N . ASP A 1 120 ? 5.116 -5.849 6.506 1.00 93.12 120 ASP A N 1
ATOM 879 C CA . ASP A 1 120 ? 4.237 -6.053 5.357 1.00 93.12 120 ASP A CA 1
ATOM 880 C C . ASP A 1 120 ? 4.254 -4.847 4.409 1.00 93.12 120 ASP A C 1
ATOM 882 O O . ASP A 1 120 ? 4.266 -5.023 3.199 1.00 93.12 120 ASP A O 1
ATOM 886 N N . VAL A 1 121 ? 4.279 -3.615 4.934 1.00 93.31 121 VAL A N 1
ATOM 887 C CA . VAL A 1 121 ? 4.148 -2.384 4.130 1.00 93.31 121 VAL A CA 1
ATOM 888 C C . VAL A 1 121 ? 5.488 -1.668 3.986 1.00 93.31 121 VAL A C 1
ATOM 890 O O . VAL A 1 121 ? 5.935 -1.367 2.878 1.00 93.31 121 VAL A O 1
ATOM 893 N N . TYR A 1 122 ? 6.147 -1.368 5.109 1.00 95.50 122 TYR A N 1
ATOM 894 C CA . TYR A 1 122 ? 7.326 -0.503 5.096 1.00 95.50 122 TYR A CA 1
ATOM 895 C C . TYR A 1 122 ? 8.565 -1.209 4.536 1.00 95.50 122 TYR A C 1
ATOM 897 O O . TYR A 1 122 ? 9.274 -0.632 3.707 1.00 95.50 122 TYR A O 1
ATOM 905 N N . ARG A 1 123 ? 8.833 -2.456 4.947 1.00 96.12 123 ARG A N 1
ATOM 906 C CA . ARG A 1 123 ? 10.012 -3.209 4.497 1.00 96.12 123 ARG A CA 1
ATOM 907 C C . ARG A 1 123 ? 10.046 -3.412 2.973 1.00 96.12 123 ARG A C 1
ATOM 909 O O . ARG A 1 123 ? 11.084 -3.075 2.407 1.00 96.12 123 ARG A O 1
ATOM 916 N N . PRO A 1 124 ? 8.989 -3.881 2.277 1.00 95.44 124 PRO A N 1
ATOM 917 C CA . PRO A 1 124 ? 9.043 -4.058 0.823 1.00 95.44 124 PRO A CA 1
ATOM 918 C C . PRO A 1 124 ? 9.295 -2.741 0.085 1.00 95.44 124 PRO A C 1
ATOM 920 O O . PRO A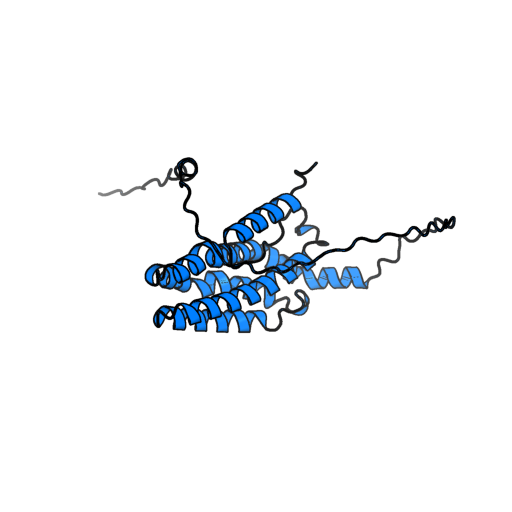 1 124 ? 10.168 -2.675 -0.778 1.00 95.44 124 PRO A O 1
ATOM 923 N N . ALA A 1 125 ? 8.612 -1.661 0.481 1.00 95.50 125 ALA A N 1
ATOM 924 C CA . ALA A 1 125 ? 8.840 -0.334 -0.091 1.00 95.50 125 ALA A CA 1
ATOM 925 C C . ALA A 1 125 ? 10.285 0.145 0.131 1.00 95.50 125 ALA A C 1
ATOM 927 O O . ALA A 1 125 ? 10.915 0.693 -0.776 1.00 95.50 125 ALA A O 1
ATOM 928 N N . ARG A 1 126 ? 10.836 -0.098 1.326 1.00 95.75 126 ARG A N 1
ATOM 929 C CA . ARG A 1 126 ? 12.225 0.218 1.677 1.00 95.75 126 ARG A CA 1
ATOM 930 C C . ARG A 1 126 ? 13.226 -0.578 0.846 1.00 95.75 126 ARG A C 1
ATOM 932 O O . ARG A 1 126 ? 14.184 0.017 0.368 1.00 95.75 126 ARG A O 1
ATOM 939 N N . GLU A 1 127 ? 13.021 -1.878 0.664 1.00 94.31 127 GLU A N 1
ATOM 940 C CA . GLU A 1 127 ? 13.901 -2.729 -0.150 1.00 94.31 127 GLU A CA 1
ATOM 941 C C . GLU A 1 127 ? 13.912 -2.303 -1.624 1.00 94.31 127 GLU A C 1
ATOM 943 O O . GLU A 1 127 ? 14.971 -2.301 -2.249 1.00 94.31 127 GLU A O 1
ATOM 948 N N . ILE A 1 128 ? 12.762 -1.879 -2.160 1.00 93.00 128 ILE A N 1
ATOM 949 C CA . ILE A 1 128 ? 12.656 -1.349 -3.526 1.00 93.00 128 ILE A CA 1
ATOM 950 C C . ILE A 1 128 ? 13.398 -0.012 -3.654 1.00 93.00 128 ILE A C 1
ATOM 952 O O . ILE A 1 128 ? 14.131 0.194 -4.618 1.00 93.00 128 ILE A O 1
ATOM 956 N N . LEU A 1 129 ? 13.231 0.902 -2.693 1.00 91.88 129 LEU A N 1
ATOM 957 C CA . LEU A 1 129 ? 13.732 2.274 -2.814 1.00 91.88 129 LEU A CA 1
ATOM 958 C C . LEU A 1 129 ? 15.194 2.459 -2.381 1.00 91.88 129 LEU A C 1
ATOM 960 O O . LEU A 1 129 ? 15.903 3.248 -3.002 1.00 91.88 129 LEU A O 1
ATOM 964 N N . LEU A 1 130 ? 15.684 1.733 -1.369 1.00 86.69 130 LEU A N 1
ATOM 965 C CA . LEU A 1 130 ? 17.030 1.946 -0.807 1.00 86.69 130 LEU A CA 1
ATOM 966 C C . LEU A 1 130 ? 18.167 1.766 -1.811 1.00 86.69 130 LEU A C 1
ATOM 968 O O . LEU A 1 130 ? 19.212 2.394 -1.667 1.00 86.69 130 LEU A O 1
ATOM 972 N N . GLN A 1 131 ? 17.999 0.880 -2.789 1.00 73.25 131 GLN A N 1
ATOM 973 C CA . GLN A 1 131 ? 19.043 0.605 -3.776 1.00 73.25 131 GLN A CA 1
ATOM 974 C C . GLN A 1 131 ? 18.824 1.365 -5.084 1.00 73.25 131 GLN A C 1
ATOM 976 O O . GLN A 1 131 ? 19.506 1.092 -6.073 1.00 73.25 131 GLN A O 1
ATOM 981 N N . SER A 1 132 ? 17.803 2.227 -5.157 1.00 73.00 132 SER A N 1
ATOM 982 C CA . SER A 1 132 ? 17.219 2.614 -6.445 1.00 73.00 132 SER A CA 1
ATOM 983 C C . SER A 1 132 ? 16.422 3.919 -6.427 1.00 73.00 132 SER A C 1
ATOM 985 O O . SER A 1 132 ? 15.518 4.083 -7.245 1.00 73.00 132 SER A O 1
ATOM 987 N N . GLU A 1 133 ? 16.754 4.870 -5.549 1.00 69.25 133 GLU A N 1
ATOM 988 C CA . GLU A 1 133 ? 16.075 6.179 -5.517 1.00 69.25 133 GLU A CA 1
ATOM 989 C C . GLU A 1 133 ? 16.080 6.875 -6.892 1.00 69.25 133 GLU A C 1
ATOM 991 O O . GLU A 1 133 ? 15.069 7.448 -7.297 1.00 69.25 133 GLU A O 1
ATOM 996 N N . ASP A 1 134 ? 17.164 6.730 -7.663 1.00 78.00 134 ASP A N 1
ATOM 997 C CA . ASP A 1 134 ? 17.284 7.291 -9.016 1.00 78.00 134 ASP A CA 1
ATOM 998 C C . ASP A 1 134 ? 16.455 6.539 -10.077 1.00 78.00 134 ASP A C 1
ATOM 1000 O O . ASP A 1 134 ? 16.177 7.073 -11.156 1.00 78.00 134 ASP A O 1
ATOM 1004 N N . ALA A 1 135 ? 16.059 5.292 -9.802 1.00 82.38 135 ALA A N 1
ATOM 1005 C CA . ALA A 1 135 ? 15.272 4.476 -10.726 1.00 82.38 135 ALA A CA 1
ATOM 1006 C C . ALA A 1 135 ? 13.768 4.764 -10.627 1.00 82.38 135 ALA A C 1
ATOM 1008 O O . ALA A 1 135 ? 13.058 4.607 -11.620 1.00 82.38 135 ALA A O 1
ATOM 1009 N N . PHE A 1 136 ? 13.298 5.221 -9.462 1.00 85.50 136 PHE A N 1
ATOM 1010 C CA . PHE A 1 136 ? 11.883 5.443 -9.164 1.00 85.50 136 PHE A CA 1
ATOM 1011 C C . PHE A 1 136 ? 11.593 6.935 -8.930 1.00 85.50 136 PHE A C 1
ATOM 1013 O O . PHE A 1 136 ? 11.535 7.390 -7.781 1.00 85.50 136 PHE A O 1
ATOM 1020 N N . PRO A 1 137 ? 11.386 7.731 -9.997 1.00 82.12 137 PRO A N 1
ATOM 1021 C CA . PRO A 1 137 ? 11.230 9.177 -9.878 1.00 82.12 137 PRO A CA 1
ATOM 1022 C C . PRO A 1 137 ? 10.044 9.555 -8.981 1.00 82.12 137 PRO A C 1
ATOM 1024 O O . PRO A 1 137 ? 8.980 8.945 -9.039 1.00 82.12 137 PRO A O 1
ATOM 1027 N N . GLY A 1 138 ? 10.225 10.596 -8.162 1.00 86.50 138 GLY A N 1
ATOM 1028 C CA . GLY A 1 138 ? 9.177 11.126 -7.280 1.00 86.50 138 GLY A CA 1
ATOM 1029 C C . GLY A 1 138 ? 9.067 10.458 -5.901 1.00 86.50 138 GLY A C 1
ATOM 1030 O O . GLY A 1 138 ? 8.213 10.869 -5.114 1.00 86.50 138 GLY A O 1
ATOM 1031 N N . ASN A 1 139 ? 9.936 9.493 -5.571 1.00 91.50 139 ASN A N 1
ATOM 1032 C CA . ASN A 1 139 ? 9.853 8.715 -4.324 1.00 91.50 139 ASN A CA 1
ATOM 1033 C C . ASN A 1 139 ? 10.784 9.154 -3.184 1.00 91.50 139 ASN A C 1
ATOM 1035 O O . ASN A 1 139 ? 10.849 8.481 -2.158 1.00 91.50 139 ASN A O 1
ATOM 1039 N N . SER A 1 140 ? 11.458 10.300 -3.303 1.00 88.50 140 SER A N 1
ATOM 1040 C CA . SER A 1 140 ? 12.434 10.780 -2.305 1.00 88.50 140 SER A CA 1
ATOM 1041 C C . SER A 1 140 ? 11.870 10.957 -0.888 1.00 88.50 140 SER A C 1
ATOM 1043 O O . SER A 1 140 ? 12.614 10.940 0.088 1.00 88.50 140 SER A O 1
ATOM 1045 N N . ASN A 1 141 ? 10.550 11.120 -0.757 1.00 93.56 141 ASN A N 1
ATOM 1046 C CA . ASN A 1 141 ? 9.873 11.213 0.537 1.00 93.56 141 ASN A CA 1
ATOM 1047 C C . ASN A 1 141 ? 8.988 10.000 0.854 1.00 93.56 141 ASN A C 1
ATOM 1049 O O . ASN A 1 141 ? 8.446 9.944 1.950 1.00 93.56 141 ASN A O 1
ATOM 1053 N N . THR A 1 142 ? 8.863 9.013 -0.040 1.00 95.12 142 THR A N 1
ATOM 1054 C CA . THR A 1 142 ? 7.899 7.910 0.111 1.00 95.12 142 THR A CA 1
ATOM 1055 C C . THR A 1 142 ? 8.122 7.122 1.400 1.00 95.12 142 THR A C 1
ATOM 1057 O O . THR A 1 142 ? 7.171 6.878 2.135 1.00 95.12 142 THR A O 1
ATOM 1060 N N . LEU A 1 143 ? 9.371 6.789 1.747 1.00 95.75 143 LEU A N 1
ATOM 1061 C CA . LEU A 1 143 ? 9.659 6.069 2.996 1.00 95.75 143 LEU A CA 1
ATOM 1062 C C . LEU A 1 143 ? 9.329 6.904 4.239 1.00 95.75 143 LEU A C 1
ATOM 1064 O O . LEU A 1 143 ? 8.766 6.393 5.205 1.00 95.75 143 LEU A O 1
ATOM 1068 N N . ARG A 1 144 ? 9.629 8.206 4.211 1.00 96.06 144 ARG A N 1
ATOM 1069 C CA . ARG A 1 144 ? 9.278 9.113 5.311 1.00 96.06 144 ARG A CA 1
ATOM 1070 C C . ARG A 1 144 ? 7.760 9.214 5.468 1.00 96.06 144 ARG A C 1
ATOM 1072 O O . ARG A 1 144 ? 7.267 9.112 6.590 1.00 96.06 144 ARG A O 1
ATOM 1079 N N . ASP A 1 145 ? 7.047 9.385 4.358 1.00 96.94 145 ASP A N 1
ATOM 1080 C CA . ASP A 1 145 ? 5.591 9.513 4.317 1.00 96.94 145 ASP A CA 1
ATOM 1081 C C . ASP A 1 145 ? 4.923 8.221 4.825 1.00 96.94 145 ASP A C 1
ATOM 1083 O O . ASP A 1 145 ? 4.035 8.292 5.672 1.00 96.94 145 ASP A O 1
ATOM 1087 N N . LEU A 1 146 ? 5.411 7.042 4.410 1.00 96.81 146 LEU A N 1
ATOM 1088 C CA . LEU A 1 146 ? 4.931 5.741 4.895 1.00 96.81 146 LEU A CA 1
ATOM 1089 C C . LEU A 1 146 ? 5.169 5.560 6.397 1.00 96.81 146 LEU A C 1
ATOM 1091 O O . LEU A 1 146 ? 4.240 5.228 7.129 1.00 96.81 146 LEU A O 1
ATOM 1095 N N . SER A 1 147 ? 6.391 5.805 6.877 1.00 97.06 147 SER A N 1
ATOM 1096 C CA . SER A 1 147 ? 6.726 5.657 8.299 1.00 97.06 147 SER A CA 1
ATOM 1097 C C . SER A 1 147 ? 5.904 6.608 9.180 1.00 97.06 147 SER A C 1
ATOM 1099 O O . SER A 1 147 ? 5.330 6.195 10.192 1.00 97.06 147 SER A O 1
ATOM 1101 N N . SER A 1 148 ? 5.783 7.876 8.771 1.00 97.62 148 SER A N 1
ATOM 1102 C CA . SER A 1 148 ? 4.975 8.872 9.481 1.00 97.62 148 SER A CA 1
ATOM 1103 C C . SER A 1 148 ? 3.481 8.541 9.436 1.00 97.62 148 SER A C 1
ATOM 1105 O O . SER A 1 148 ? 2.797 8.677 10.456 1.00 97.62 148 SER A O 1
ATOM 1107 N N . GLY A 1 149 ? 2.980 8.077 8.289 1.00 97.88 149 GLY A N 1
ATOM 1108 C CA . GLY A 1 149 ? 1.600 7.640 8.105 1.00 97.88 149 GLY A CA 1
ATOM 1109 C C . GLY A 1 149 ? 1.249 6.455 9.001 1.00 97.88 149 GLY A C 1
ATOM 1110 O O . GLY A 1 149 ? 0.279 6.536 9.749 1.00 97.88 149 GLY A O 1
ATOM 1111 N N . LEU A 1 150 ? 2.076 5.403 9.009 1.00 98.19 150 LEU A N 1
ATOM 1112 C CA . LEU A 1 150 ? 1.890 4.215 9.853 1.00 98.19 150 LEU A CA 1
ATOM 1113 C C . LEU A 1 150 ? 1.895 4.561 11.345 1.00 98.19 150 LEU A C 1
ATOM 1115 O O . LEU A 1 150 ? 1.022 4.112 12.085 1.00 98.19 150 LEU A O 1
ATOM 1119 N N . SER A 1 151 ? 2.837 5.399 11.783 1.00 98.25 151 SER A N 1
ATOM 1120 C CA . SER A 1 151 ? 2.886 5.880 13.169 1.00 98.25 151 SER A CA 1
ATOM 1121 C C . SER A 1 151 ? 1.627 6.672 13.544 1.00 98.25 151 SER A C 1
ATOM 1123 O O . SER A 1 151 ? 1.011 6.417 14.580 1.00 98.25 151 SER A O 1
ATOM 1125 N N . SER A 1 152 ? 1.185 7.577 12.663 1.00 98.31 152 SER A N 1
ATOM 1126 C CA . SER A 1 152 ? -0.041 8.361 12.866 1.00 98.31 152 SER A CA 1
ATOM 1127 C C . SER A 1 152 ? -1.287 7.477 12.907 1.00 98.31 152 SER A C 1
ATOM 1129 O O . SER A 1 152 ? -2.183 7.718 13.713 1.00 98.31 152 SER A O 1
ATOM 1131 N N . LEU A 1 153 ? -1.340 6.445 12.061 1.00 98.50 153 LEU A N 1
ATOM 1132 C CA . LEU A 1 153 ? -2.458 5.514 11.997 1.00 98.50 153 LEU A CA 1
ATOM 1133 C C . LEU A 1 153 ? -2.552 4.677 13.274 1.00 98.50 153 LEU A C 1
ATOM 1135 O O . LEU A 1 153 ? -3.630 4.594 13.853 1.00 98.50 153 LEU A O 1
ATOM 1139 N N . ARG A 1 154 ? -1.430 4.130 13.761 1.00 98.44 154 ARG A N 1
ATOM 1140 C CA . ARG A 1 154 ? -1.381 3.399 15.040 1.00 98.44 154 ARG A CA 1
ATOM 1141 C C . ARG A 1 154 ? -1.866 4.270 16.197 1.00 98.44 154 ARG A C 1
ATOM 1143 O O . ARG A 1 154 ? -2.778 3.873 16.911 1.00 98.44 154 ARG A O 1
ATOM 1150 N N . ALA A 1 155 ? -1.345 5.493 16.311 1.00 98.31 155 ALA A N 1
ATOM 1151 C CA . ALA A 1 155 ? -1.762 6.426 17.357 1.00 98.31 155 ALA A CA 1
ATOM 1152 C C . ALA A 1 155 ? -3.265 6.763 17.288 1.00 98.31 155 ALA A C 1
ATOM 1154 O O . ALA A 1 155 ? -3.928 6.864 18.319 1.00 98.31 155 ALA A O 1
ATOM 1155 N N . ALA A 1 156 ? -3.816 6.921 16.081 1.00 98.38 156 ALA A N 1
ATOM 1156 C CA . ALA A 1 156 ? -5.238 7.192 15.888 1.00 98.38 156 ALA A CA 1
ATOM 1157 C C . ALA A 1 156 ? -6.127 5.988 16.231 1.00 98.38 156 ALA A C 1
ATOM 1159 O O . ALA A 1 156 ? -7.190 6.167 16.822 1.00 98.38 156 ALA A O 1
ATOM 1160 N N . VAL A 1 157 ? -5.684 4.774 15.892 1.00 98.25 157 VAL A N 1
ATOM 1161 C CA . VAL A 1 157 ? -6.362 3.514 16.230 1.00 98.25 157 VAL A CA 1
ATOM 1162 C C . VAL A 1 157 ? -6.353 3.279 17.740 1.00 98.25 157 VAL A C 1
ATOM 1164 O O . VAL A 1 157 ? -7.402 2.981 18.309 1.00 98.25 157 VAL A O 1
ATOM 1167 N N . ASP A 1 158 ? -5.222 3.517 18.409 1.00 98.06 158 ASP A N 1
ATOM 1168 C CA . ASP A 1 158 ? -5.112 3.428 19.871 1.00 98.06 158 ASP A CA 1
ATOM 1169 C C . ASP A 1 158 ? -6.040 4.435 20.568 1.00 98.06 158 ASP A C 1
ATOM 1171 O O . ASP A 1 158 ? -6.709 4.111 21.553 1.00 98.06 158 ASP A O 1
ATOM 1175 N N . ALA A 1 159 ? -6.137 5.650 20.019 1.00 98.31 159 ALA A N 1
ATOM 1176 C CA . ALA A 1 159 ? -7.065 6.683 20.475 1.00 98.31 159 ALA A CA 1
ATOM 1177 C C . ALA A 1 159 ? -8.525 6.443 20.042 1.00 98.31 159 ALA A C 1
ATOM 1179 O O . ALA A 1 159 ? -9.416 7.165 20.495 1.00 98.31 159 ALA A O 1
ATOM 1180 N N . ARG A 1 160 ? -8.781 5.449 19.178 1.00 98.19 160 ARG A N 1
ATOM 1181 C CA . ARG A 1 160 ? -10.084 5.150 18.558 1.00 98.19 160 ARG A CA 1
ATOM 1182 C C . ARG A 1 160 ? -10.714 6.358 17.850 1.00 98.19 160 ARG A C 1
ATOM 1184 O O . ARG A 1 160 ? -11.937 6.504 17.819 1.00 98.19 160 ARG A O 1
ATOM 1191 N N . ASP A 1 161 ? -9.884 7.234 17.284 1.00 98.44 161 ASP A N 1
ATOM 1192 C CA . ASP A 1 161 ? -10.327 8.394 16.508 1.00 98.44 161 ASP A CA 1
ATOM 1193 C C . ASP A 1 161 ? -10.430 8.014 15.029 1.00 98.44 161 ASP A C 1
ATOM 1195 O O . ASP A 1 161 ? -9.454 8.048 14.276 1.00 98.44 161 ASP A O 1
ATOM 1199 N N . GLN A 1 162 ? -11.645 7.670 14.602 1.00 98.44 162 GLN A N 1
ATOM 1200 C CA . GLN A 1 162 ? -11.925 7.251 13.230 1.00 98.44 162 GLN A CA 1
ATOM 1201 C C . GLN A 1 162 ? -11.537 8.294 12.185 1.00 98.44 162 GLN A C 1
ATOM 1203 O O . GLN A 1 162 ? -11.005 7.944 11.134 1.00 98.44 162 GLN A O 1
ATOM 1208 N N . ARG A 1 163 ? -11.770 9.580 12.456 1.00 98.31 163 ARG A N 1
ATOM 1209 C CA . ARG A 1 163 ? -11.471 10.636 11.485 1.00 98.31 163 ARG A CA 1
ATOM 1210 C C . ARG A 1 163 ? -9.965 10.754 11.281 1.00 98.31 163 ARG A C 1
ATOM 1212 O O . ARG A 1 163 ? -9.511 10.849 10.144 1.00 98.31 163 ARG A O 1
ATOM 1219 N N . VAL A 1 164 ? -9.196 10.751 12.368 1.00 98.31 164 VAL A N 1
ATOM 1220 C CA . VAL A 1 164 ? -7.731 10.831 12.294 1.00 98.31 164 VAL A CA 1
ATOM 1221 C C . VAL A 1 164 ? -7.148 9.544 11.704 1.00 98.31 164 VAL A C 1
ATOM 1223 O O . VAL A 1 164 ? -6.213 9.624 10.911 1.00 98.31 164 VAL A O 1
ATOM 1226 N N . ALA A 1 165 ? -7.733 8.380 12.000 1.00 98.50 165 ALA A N 1
ATOM 1227 C CA . ALA A 1 165 ? -7.319 7.105 11.419 1.00 98.50 165 ALA A CA 1
ATOM 1228 C C . ALA A 1 165 ? -7.506 7.088 9.895 1.00 98.50 165 ALA A C 1
ATOM 1230 O O . ALA A 1 165 ? -6.568 6.758 9.176 1.00 98.50 165 ALA A O 1
ATOM 1231 N N . LEU A 1 166 ? -8.660 7.532 9.383 1.00 98.25 166 LEU A N 1
ATOM 1232 C CA . LEU A 1 166 ? -8.898 7.637 7.937 1.00 98.25 166 LEU A CA 1
ATOM 1233 C C . LEU A 1 166 ? -7.933 8.624 7.262 1.00 98.25 166 LEU A C 1
ATOM 1235 O O . LEU A 1 166 ? -7.389 8.326 6.204 1.00 98.25 166 LEU A O 1
ATOM 1239 N N . GLN A 1 167 ? -7.652 9.768 7.895 1.00 98.12 167 GLN A N 1
ATOM 1240 C CA . GLN A 1 167 ? -6.661 10.726 7.385 1.00 98.12 167 GLN A CA 1
ATOM 1241 C C . GLN A 1 167 ? -5.238 10.152 7.360 1.00 98.12 167 GLN A C 1
ATOM 1243 O O . GLN A 1 167 ? -4.452 10.474 6.471 1.00 98.12 167 GLN A O 1
ATOM 1248 N N . ALA A 1 168 ? -4.871 9.336 8.349 1.00 98.25 168 ALA A N 1
ATOM 1249 C CA . ALA A 1 168 ? -3.574 8.672 8.380 1.00 98.25 168 ALA A CA 1
ATOM 1250 C C . ALA A 1 168 ? -3.487 7.547 7.338 1.00 98.25 168 ALA A C 1
ATOM 1252 O O . ALA A 1 168 ? -2.457 7.415 6.680 1.00 98.25 168 ALA A O 1
ATOM 1253 N N . TRP A 1 169 ? -4.570 6.789 7.151 1.00 98.38 169 TRP A N 1
ATOM 1254 C CA . TRP A 1 169 ? -4.689 5.777 6.105 1.00 98.38 169 TRP A CA 1
ATOM 1255 C C . TRP A 1 169 ? -4.515 6.384 4.705 1.00 98.38 169 TRP A C 1
ATOM 1257 O O . TRP A 1 169 ? -3.692 5.894 3.937 1.00 98.38 169 TRP A O 1
ATOM 1267 N N . ASP A 1 170 ? -5.187 7.502 4.410 1.00 98.00 170 ASP A N 1
ATOM 1268 C CA . ASP A 1 170 ? -5.080 8.199 3.117 1.00 98.00 170 ASP A CA 1
ATOM 1269 C C . ASP A 1 170 ? -3.630 8.618 2.807 1.00 98.00 170 ASP A C 1
ATOM 1271 O O . ASP A 1 170 ? -3.120 8.395 1.710 1.00 98.00 170 ASP A O 1
ATOM 1275 N N . LYS A 1 171 ? -2.888 9.113 3.806 1.00 97.25 171 LYS A N 1
ATOM 1276 C CA . LYS A 1 171 ? -1.457 9.431 3.636 1.00 97.25 171 LYS A CA 1
ATOM 1277 C C . LYS A 1 171 ? -0.616 8.210 3.259 1.00 97.25 171 LYS A C 1
ATOM 1279 O O . LYS A 1 171 ? 0.283 8.327 2.425 1.00 97.25 171 LYS A O 1
ATOM 1284 N N . ILE A 1 172 ? 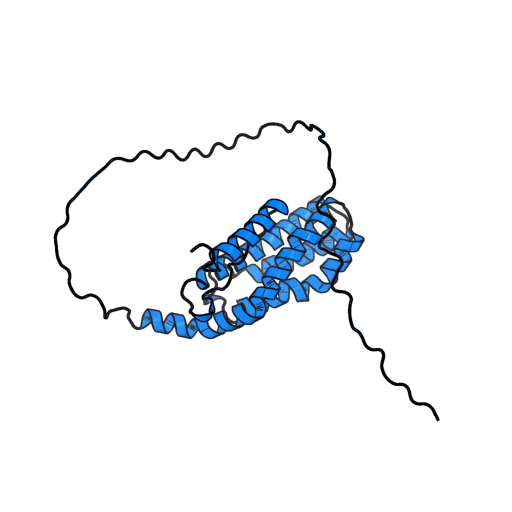-0.888 7.054 3.868 1.00 98.00 172 ILE A N 1
ATOM 1285 C CA . ILE A 1 172 ? -0.196 5.797 3.543 1.00 98.00 172 ILE A CA 1
ATOM 1286 C C . ILE A 1 172 ? -0.546 5.379 2.111 1.00 98.00 172 ILE A C 1
ATOM 1288 O O . ILE A 1 172 ? 0.358 5.102 1.323 1.00 98.00 172 ILE A O 1
ATOM 1292 N N . ALA A 1 173 ? -1.834 5.405 1.756 1.00 97.50 173 ALA A N 1
ATOM 1293 C CA . ALA A 1 173 ? -2.326 5.075 0.422 1.00 97.50 173 ALA A CA 1
ATOM 1294 C C . ALA A 1 173 ? -1.687 5.955 -0.666 1.00 97.50 173 ALA A C 1
ATOM 1296 O O . ALA A 1 173 ? -1.197 5.445 -1.672 1.00 97.50 173 ALA A O 1
ATOM 1297 N N . GLN A 1 174 ? -1.596 7.269 -0.446 1.00 97.12 174 GLN A N 1
ATOM 1298 C CA . GLN A 1 174 ? -0.946 8.200 -1.374 1.00 97.12 174 GLN A CA 1
ATOM 1299 C C . GLN A 1 174 ? 0.548 7.910 -1.555 1.00 97.12 174 GLN A C 1
ATOM 1301 O O . GLN A 1 174 ? 1.065 7.994 -2.673 1.00 97.12 174 GLN A O 1
ATOM 1306 N N . ALA A 1 175 ? 1.261 7.578 -0.476 1.00 96.75 175 ALA A N 1
ATOM 1307 C CA . ALA A 1 175 ? 2.675 7.221 -0.553 1.00 96.75 175 ALA A CA 1
ATOM 1308 C C . ALA A 1 175 ? 2.882 5.902 -1.319 1.00 96.75 175 ALA A C 1
ATOM 1310 O O . ALA A 1 175 ? 3.758 5.826 -2.182 1.00 96.75 175 ALA A O 1
ATOM 1311 N N . MET A 1 176 ? 2.036 4.898 -1.072 1.00 97.19 176 MET A N 1
ATOM 1312 C CA . MET A 1 176 ? 2.050 3.635 -1.814 1.00 97.19 176 MET A CA 1
ATOM 1313 C C . MET A 1 176 ? 1.720 3.817 -3.295 1.00 97.19 176 MET A C 1
ATOM 1315 O O . MET A 1 176 ? 2.461 3.324 -4.141 1.00 97.19 176 MET A O 1
ATOM 1319 N N . ASN A 1 177 ? 0.684 4.591 -3.624 1.00 96.69 177 ASN A N 1
ATOM 1320 C CA . ASN A 1 177 ? 0.322 4.893 -5.008 1.00 96.69 177 ASN A CA 1
ATOM 1321 C C . ASN A 1 177 ? 1.461 5.567 -5.762 1.00 96.69 177 ASN A C 1
ATOM 1323 O O . ASN A 1 177 ? 1.706 5.244 -6.919 1.00 96.69 177 ASN A O 1
ATOM 1327 N N . ARG A 1 178 ? 2.208 6.462 -5.108 1.00 95.94 178 ARG A N 1
ATOM 1328 C CA . ARG A 1 178 ? 3.378 7.101 -5.719 1.00 95.94 178 ARG A CA 1
ATOM 1329 C C . ARG A 1 178 ? 4.444 6.076 -6.112 1.00 95.94 178 ARG A C 1
ATOM 1331 O O . ARG A 1 178 ? 4.961 6.132 -7.229 1.00 95.94 178 ARG A O 1
ATOM 1338 N N . LEU A 1 179 ? 4.718 5.115 -5.228 1.00 95.38 179 LEU A N 1
ATOM 1339 C CA . LEU A 1 179 ? 5.647 4.022 -5.503 1.00 95.38 179 LEU A CA 1
ATOM 1340 C C . LEU A 1 179 ? 5.129 3.117 -6.624 1.00 95.38 179 LEU A C 1
ATOM 1342 O O . LEU A 1 179 ? 5.841 2.901 -7.601 1.00 95.38 179 LEU A O 1
ATOM 1346 N N . MET A 1 180 ? 3.885 2.650 -6.527 1.00 95.12 180 MET A N 1
ATOM 1347 C CA . MET A 1 180 ? 3.259 1.762 -7.513 1.00 95.12 180 MET A CA 1
ATOM 1348 C C . MET A 1 180 ? 3.182 2.409 -8.901 1.00 95.12 180 MET A C 1
ATOM 1350 O O . MET A 1 180 ? 3.554 1.785 -9.889 1.00 95.12 180 MET A O 1
ATOM 1354 N N . MET A 1 181 ? 2.815 3.692 -8.991 1.00 93.69 181 MET A N 1
ATOM 1355 C CA . MET A 1 181 ? 2.849 4.449 -10.247 1.00 93.69 181 MET A CA 1
ATOM 1356 C C . MET A 1 181 ? 4.262 4.524 -10.823 1.00 93.69 181 MET A C 1
ATOM 1358 O O . MET A 1 181 ? 4.453 4.300 -12.015 1.00 93.69 181 MET A O 1
ATOM 1362 N N . SER A 1 182 ? 5.266 4.827 -9.995 1.00 92.38 182 SER A N 1
ATOM 1363 C CA . SER A 1 182 ? 6.651 4.879 -10.468 1.00 92.38 182 SER A CA 1
ATOM 1364 C C . SER A 1 182 ? 7.160 3.514 -10.936 1.00 92.38 182 SER A C 1
ATOM 1366 O O . SER A 1 182 ? 7.872 3.448 -11.933 1.00 92.38 182 SER A O 1
ATOM 1368 N N . ALA A 1 183 ? 6.743 2.426 -10.282 1.00 91.69 183 ALA A N 1
ATOM 1369 C CA . ALA A 1 183 ? 7.045 1.068 -10.707 1.00 91.69 183 ALA A CA 1
ATOM 1370 C C . ALA A 1 183 ? 6.369 0.744 -12.049 1.00 91.69 183 ALA A C 1
ATOM 1372 O O . ALA A 1 183 ? 7.047 0.297 -12.973 1.00 91.69 183 ALA A O 1
ATOM 1373 N N . ASN A 1 184 ? 5.087 1.088 -12.214 1.00 91.50 184 ASN A N 1
ATOM 1374 C CA . ASN A 1 184 ? 4.352 0.927 -13.473 1.00 91.50 184 ASN A CA 1
ATOM 1375 C C . ASN A 1 184 ? 4.959 1.720 -14.641 1.00 91.50 184 ASN A C 1
ATOM 1377 O O . ASN A 1 184 ? 4.771 1.336 -15.787 1.00 91.50 184 ASN A O 1
ATOM 1381 N N . LEU A 1 185 ? 5.698 2.806 -14.388 1.00 88.75 185 LEU A N 1
ATOM 1382 C CA . LEU A 1 185 ? 6.435 3.529 -15.435 1.00 88.75 185 LEU A CA 1
ATOM 1383 C C . LEU A 1 185 ? 7.729 2.823 -15.859 1.00 88.75 185 LEU A C 1
ATOM 1385 O O . LEU A 1 185 ? 8.201 3.041 -16.973 1.00 88.75 185 LEU A O 1
ATOM 1389 N N . VAL A 1 186 ? 8.320 2.017 -14.975 1.00 85.44 186 VAL A N 1
ATOM 1390 C CA . VAL A 1 186 ? 9.574 1.288 -15.227 1.00 85.44 186 VAL A CA 1
ATOM 1391 C C . VAL A 1 186 ? 9.311 -0.075 -15.869 1.00 85.44 186 VAL A C 1
ATOM 1393 O O . VAL A 1 186 ? 10.143 -0.553 -16.637 1.00 85.44 186 VAL A O 1
ATOM 1396 N N . MET A 1 187 ? 8.167 -0.702 -15.579 1.00 83.88 187 MET A N 1
ATOM 1397 C CA . MET A 1 187 ? 7.840 -2.038 -16.090 1.00 83.88 187 MET A CA 1
ATOM 1398 C C . MET A 1 187 ? 7.789 -2.110 -17.633 1.00 83.88 187 MET A C 1
ATOM 1400 O O . MET A 1 187 ? 8.425 -3.008 -18.195 1.00 83.88 187 MET A O 1
ATOM 1404 N N . PRO A 1 188 ? 7.130 -1.176 -18.355 1.00 76.75 188 PRO A N 1
ATOM 1405 C CA . PRO A 1 188 ? 7.145 -1.148 -19.813 1.00 76.75 188 PRO A CA 1
ATOM 1406 C C . PRO A 1 188 ? 8.538 -0.759 -20.321 1.00 76.75 188 PRO A C 1
ATOM 1408 O O . PRO A 1 188 ? 8.949 0.397 -20.250 1.00 76.75 188 PRO A O 1
ATOM 1411 N N . GLY A 1 189 ? 9.276 -1.734 -20.848 1.00 70.94 189 GLY A N 1
ATOM 1412 C CA . GLY A 1 189 ? 10.635 -1.534 -21.370 1.00 70.94 189 GLY A CA 1
ATOM 1413 C C . GLY A 1 189 ? 11.686 -2.462 -20.770 1.00 70.94 189 GLY A C 1
ATOM 1414 O O . GLY A 1 189 ? 12.839 -2.436 -21.199 1.00 70.94 189 GLY A O 1
ATOM 1415 N N . VAL A 1 190 ? 11.299 -3.311 -19.819 1.00 78.75 190 VAL A N 1
ATOM 1416 C CA . VAL A 1 190 ? 12.178 -4.307 -19.209 1.00 78.75 190 VAL A CA 1
ATOM 1417 C C . VAL A 1 190 ? 11.640 -5.697 -19.527 1.00 78.75 190 VAL A C 1
ATOM 1419 O O . VAL A 1 190 ? 10.560 -6.065 -19.076 1.00 78.75 190 VAL A O 1
ATOM 1422 N N . ALA A 1 191 ? 12.422 -6.495 -20.259 1.00 82.19 191 ALA A N 1
ATOM 1423 C CA . ALA A 1 191 ? 12.032 -7.850 -20.669 1.00 82.19 191 ALA A CA 1
ATOM 1424 C C . ALA A 1 191 ? 11.642 -8.760 -19.485 1.00 82.19 191 ALA A C 1
ATOM 1426 O O . ALA A 1 191 ? 10.808 -9.641 -19.625 1.00 82.19 191 ALA A O 1
ATOM 1427 N N . ALA A 1 192 ? 12.203 -8.524 -18.295 1.00 82.31 192 ALA A N 1
ATOM 1428 C CA . ALA A 1 192 ? 11.868 -9.291 -17.095 1.00 82.31 192 ALA A CA 1
ATOM 1429 C C . ALA A 1 192 ? 10.434 -9.061 -16.568 1.00 82.31 192 ALA A C 1
ATOM 1431 O O . ALA A 1 192 ? 9.977 -9.853 -15.752 1.00 82.31 192 ALA A O 1
ATOM 1432 N N . PHE A 1 193 ? 9.743 -8.003 -17.012 1.00 82.56 193 PHE A N 1
ATOM 1433 C CA . PHE A 1 193 ? 8.338 -7.731 -16.676 1.00 82.56 193 PHE A CA 1
ATOM 1434 C C . PHE A 1 193 ? 7.375 -8.051 -17.828 1.00 82.56 193 PHE A C 1
ATOM 1436 O O . PHE A 1 193 ? 6.186 -7.749 -17.732 1.00 82.56 193 PHE A O 1
ATOM 1443 N N . GLU A 1 194 ? 7.854 -8.652 -18.920 1.00 81.00 194 GLU A N 1
ATOM 1444 C CA . GLU A 1 194 ? 6.984 -9.096 -20.009 1.00 81.00 194 GLU A CA 1
ATOM 1445 C C . GLU A 1 194 ? 5.963 -10.114 -19.475 1.00 81.00 194 GLU A C 1
ATOM 1447 O O . GLU A 1 194 ? 6.319 -11.059 -18.770 1.00 81.00 194 GLU A O 1
ATOM 1452 N N . GLY A 1 195 ? 4.675 -9.874 -19.728 1.00 76.62 195 GLY A N 1
ATOM 1453 C CA . GLY A 1 195 ? 3.587 -10.699 -19.191 1.00 76.62 195 GLY A CA 1
ATOM 1454 C C . GLY A 1 195 ? 3.272 -10.489 -17.700 1.00 76.62 195 GLY A C 1
ATOM 1455 O O . GLY A 1 195 ? 2.444 -11.207 -17.140 1.00 76.62 195 GLY A O 1
ATOM 1456 N N . THR A 1 196 ? 3.937 -9.545 -17.023 1.00 81.25 196 THR A N 1
ATOM 1457 C CA . THR A 1 196 ? 3.663 -9.241 -15.611 1.00 81.25 196 THR A CA 1
ATOM 1458 C C . THR A 1 196 ? 2.559 -8.192 -15.503 1.00 81.25 196 THR A C 1
ATOM 1460 O O . THR A 1 196 ? 2.628 -7.139 -16.136 1.00 81.25 196 THR A O 1
ATOM 1463 N N . ALA A 1 197 ? 1.550 -8.466 -14.674 1.00 84.94 197 ALA A N 1
ATOM 1464 C CA . ALA A 1 197 ? 0.483 -7.515 -14.375 1.00 84.94 197 ALA A CA 1
ATOM 1465 C C . ALA A 1 197 ? 1.045 -6.238 -13.735 1.00 84.94 197 ALA A C 1
ATOM 1467 O O . ALA A 1 197 ? 1.924 -6.302 -12.873 1.00 84.94 197 ALA A O 1
ATOM 1468 N N . GLN A 1 198 ? 0.523 -5.081 -14.143 1.00 88.75 198 GLN A N 1
ATOM 1469 C CA . GLN A 1 198 ? 0.862 -3.809 -13.506 1.00 88.75 198 GLN A CA 1
ATOM 1470 C C . GLN A 1 198 ? 0.319 -3.756 -12.071 1.00 88.75 198 GLN A C 1
ATOM 1472 O O . GLN A 1 198 ? -0.588 -4.497 -11.694 1.00 88.75 198 GLN A O 1
ATOM 1477 N N . PHE A 1 199 ? 0.853 -2.851 -11.261 1.00 90.88 199 PHE A N 1
ATOM 1478 C CA . PHE A 1 199 ? 0.309 -2.578 -9.938 1.00 90.88 199 PHE A CA 1
ATOM 1479 C C . PHE A 1 199 ? -1.049 -1.887 -10.040 1.00 90.88 199 PHE A C 1
ATOM 1481 O O . PHE A 1 199 ? -1.188 -0.888 -10.754 1.00 90.88 199 PHE A O 1
ATOM 1488 N N . ALA A 1 200 ? -2.021 -2.376 -9.275 1.00 92.00 200 ALA A N 1
ATOM 1489 C CA . ALA A 1 200 ? -3.296 -1.697 -9.099 1.00 92.00 200 ALA A CA 1
ATOM 1490 C C . ALA A 1 200 ? -3.150 -0.579 -8.066 1.00 92.00 200 ALA A C 1
ATOM 1492 O O . ALA A 1 200 ? -2.601 -0.785 -6.984 1.00 92.00 200 ALA A O 1
ATOM 1493 N N . LEU A 1 201 ? -3.630 0.617 -8.402 1.00 93.75 201 LEU A N 1
ATOM 1494 C CA . LEU A 1 201 ? -3.541 1.761 -7.501 1.00 93.75 201 LEU A CA 1
ATOM 1495 C C . LEU A 1 201 ? -4.632 1.684 -6.435 1.00 93.75 201 LEU A C 1
ATOM 1497 O O . LEU A 1 201 ? -5.789 1.409 -6.737 1.00 93.75 201 LEU A O 1
ATOM 1501 N N . ILE A 1 202 ? -4.256 1.987 -5.198 1.00 94.12 202 ILE A N 1
ATOM 1502 C CA . ILE A 1 202 ? -5.138 2.064 -4.039 1.00 94.12 202 ILE A CA 1
ATOM 1503 C C . ILE A 1 202 ? -6.186 3.160 -4.251 1.00 94.12 202 ILE A C 1
ATOM 1505 O O . ILE A 1 202 ? -5.844 4.319 -4.505 1.00 94.12 202 ILE A O 1
ATOM 1509 N N . THR A 1 203 ? -7.457 2.805 -4.070 1.00 93.31 203 THR A N 1
ATOM 1510 C CA . THR A 1 203 ? -8.595 3.732 -4.046 1.00 93.31 203 THR A CA 1
ATOM 1511 C C . THR A 1 203 ? -9.345 3.627 -2.721 1.00 93.31 203 THR A C 1
ATOM 1513 O O . THR A 1 203 ? -9.298 2.597 -2.055 1.00 93.31 203 THR A O 1
ATOM 1516 N N . GLU A 1 204 ? -10.053 4.691 -2.334 1.00 88.81 204 GLU A N 1
ATOM 1517 C CA . GLU A 1 204 ? -10.889 4.693 -1.119 1.00 88.81 204 GLU A CA 1
ATOM 1518 C C . GLU A 1 204 ? -12.066 3.710 -1.205 1.00 88.81 204 GLU A C 1
ATOM 1520 O O . GLU A 1 204 ? -12.544 3.223 -0.185 1.00 88.81 204 GLU A O 1
ATOM 1525 N N . ASP A 1 205 ? -12.552 3.427 -2.414 1.00 94.00 205 ASP A N 1
ATOM 1526 C CA . ASP A 1 205 ? -13.604 2.442 -2.641 1.00 94.00 205 ASP A CA 1
ATOM 1527 C C . ASP A 1 205 ? -12.995 1.059 -2.943 1.00 94.00 205 ASP A C 1
ATOM 1529 O O . ASP A 1 205 ? -12.298 0.922 -3.957 1.00 94.00 205 ASP A O 1
ATOM 1533 N N . PRO A 1 206 ? -13.261 0.023 -2.119 1.00 91.38 206 PRO A N 1
ATOM 1534 C CA . PRO A 1 206 ? -12.768 -1.332 -2.362 1.00 91.38 206 PRO A CA 1
ATOM 1535 C C . PRO A 1 206 ? -13.264 -1.943 -3.678 1.00 91.38 206 PRO A C 1
ATOM 1537 O O . PRO A 1 206 ? -12.548 -2.735 -4.284 1.00 91.38 206 PRO A O 1
ATOM 1540 N N . GLY A 1 207 ? -14.471 -1.583 -4.135 1.00 89.62 207 GLY A N 1
ATOM 1541 C CA . GLY A 1 207 ? -15.014 -2.069 -5.408 1.00 89.62 207 GLY A CA 1
ATOM 1542 C C . GLY A 1 207 ? -14.179 -1.588 -6.592 1.00 89.62 207 GLY A C 1
ATOM 1543 O O . GLY A 1 207 ? -13.663 -2.396 -7.362 1.00 89.62 207 GLY A O 1
ATOM 1544 N N . THR A 1 208 ? -13.961 -0.276 -6.660 1.00 92.12 208 THR A N 1
ATOM 1545 C CA . THR A 1 208 ? -13.101 0.377 -7.657 1.00 92.12 208 THR A CA 1
ATOM 1546 C C . THR A 1 208 ? -11.671 -0.173 -7.622 1.00 92.12 208 THR A C 1
ATOM 1548 O O . THR A 1 208 ? -11.067 -0.399 -8.670 1.00 92.12 208 THR A O 1
ATOM 1551 N N . TYR A 1 209 ? -11.135 -0.443 -6.429 1.00 91.31 209 TYR A N 1
ATOM 1552 C CA . TYR A 1 209 ? -9.805 -1.032 -6.279 1.00 91.31 209 TYR A CA 1
ATOM 1553 C C . TYR A 1 209 ? -9.724 -2.422 -6.919 1.00 91.31 209 TYR A C 1
ATOM 1555 O O . TYR A 1 209 ? -8.824 -2.689 -7.715 1.00 91.31 209 TYR A O 1
ATOM 1563 N N . LEU A 1 210 ? -10.694 -3.293 -6.624 1.00 91.44 210 LEU A N 1
ATOM 1564 C CA . LEU A 1 210 ? -10.748 -4.646 -7.180 1.00 91.44 210 LEU A CA 1
ATOM 1565 C C . LEU A 1 210 ? -10.922 -4.638 -8.702 1.00 91.44 210 LEU A C 1
ATOM 1567 O O . LEU A 1 210 ? -10.299 -5.448 -9.387 1.00 91.44 210 LEU A O 1
ATOM 1571 N N . GLU A 1 211 ? -11.724 -3.721 -9.246 1.00 90.00 211 GLU A N 1
ATOM 1572 C CA . GLU A 1 211 ? -11.821 -3.511 -10.696 1.00 90.00 211 GLU A CA 1
ATOM 1573 C C . GLU A 1 211 ? -10.462 -3.125 -11.298 1.00 90.00 211 GLU A C 1
ATOM 1575 O O . GLU A 1 211 ? -10.071 -3.664 -12.336 1.00 90.00 211 GLU A O 1
ATOM 1580 N N . GLY A 1 212 ? -9.702 -2.264 -10.614 1.00 86.75 212 GLY A N 1
ATOM 1581 C CA . GLY A 1 212 ? -8.327 -1.920 -10.974 1.00 86.75 212 GLY A CA 1
ATOM 1582 C C . GLY A 1 212 ? -7.381 -3.126 -10.962 1.00 86.75 212 GLY A C 1
ATOM 1583 O O . GLY A 1 212 ? -6.616 -3.305 -11.910 1.00 86.75 212 GLY A O 1
ATOM 1584 N N . CYS A 1 213 ? -7.469 -3.989 -9.944 1.00 87.50 213 CYS A N 1
ATOM 1585 C CA . CYS A 1 213 ? -6.710 -5.244 -9.881 1.00 87.50 213 CYS A CA 1
ATOM 1586 C C . CYS A 1 213 ? -7.013 -6.152 -11.076 1.00 87.50 213 CYS A C 1
ATOM 1588 O O . CYS A 1 213 ? -6.091 -6.660 -11.716 1.00 87.50 213 CYS A O 1
ATOM 1590 N N . TRP A 1 214 ? -8.290 -6.320 -11.426 1.00 86.69 214 TRP A N 1
ATOM 1591 C CA . TRP A 1 214 ? -8.681 -7.121 -12.586 1.00 86.69 214 TRP A CA 1
ATOM 1592 C C . TRP A 1 214 ? -8.197 -6.521 -13.904 1.00 86.69 214 TRP A C 1
ATOM 1594 O O . TRP A 1 214 ? -7.654 -7.246 -14.738 1.00 86.69 214 TRP A O 1
ATOM 1604 N N . ALA A 1 215 ? -8.335 -5.206 -14.080 1.00 85.75 215 ALA A N 1
ATOM 1605 C CA . ALA A 1 215 ? -7.842 -4.518 -15.267 1.00 85.75 215 ALA A CA 1
ATOM 1606 C C . ALA A 1 215 ? -6.324 -4.693 -15.436 1.00 85.75 215 ALA A C 1
ATOM 1608 O O . ALA A 1 215 ? -5.853 -4.941 -16.545 1.00 85.75 215 ALA A O 1
ATOM 1609 N N . ALA A 1 216 ? -5.564 -4.628 -14.341 1.00 83.12 216 ALA A N 1
ATOM 1610 C CA . ALA A 1 216 ? -4.116 -4.793 -14.374 1.00 83.12 216 ALA A CA 1
ATOM 1611 C C . ALA A 1 216 ? -3.676 -6.221 -14.746 1.00 83.12 216 ALA A C 1
ATOM 1613 O O . ALA A 1 216 ? -2.679 -6.394 -15.451 1.00 83.12 216 ALA A O 1
ATOM 1614 N N . VAL A 1 217 ? -4.433 -7.242 -14.325 1.00 82.38 217 VAL A N 1
ATOM 1615 C CA . VAL A 1 217 ? -4.206 -8.644 -14.720 1.00 82.38 217 VAL A CA 1
ATOM 1616 C C . VAL A 1 217 ? -4.516 -8.861 -16.203 1.00 82.38 217 VAL A C 1
ATOM 1618 O O . VAL A 1 217 ? -3.734 -9.501 -16.909 1.00 82.38 217 VAL A O 1
ATOM 1621 N N . LEU A 1 218 ? -5.630 -8.311 -16.692 1.00 78.62 218 LEU A N 1
ATOM 1622 C CA . LEU A 1 218 ? -6.050 -8.470 -18.087 1.00 78.62 218 LEU A CA 1
ATOM 1623 C C . LEU A 1 218 ? -5.116 -7.741 -19.059 1.00 78.62 218 LEU A C 1
ATOM 1625 O O . LEU A 1 218 ? -4.743 -8.310 -20.073 1.00 78.62 218 LEU A O 1
ATOM 1629 N N . GLN A 1 219 ? -4.650 -6.535 -18.725 1.00 72.62 219 GLN A N 1
ATOM 1630 C CA . GLN A 1 219 ? -3.697 -5.796 -19.568 1.00 72.62 219 GLN A CA 1
ATOM 1631 C C . GLN A 1 219 ? -2.303 -6.437 -19.624 1.00 72.62 219 GLN A C 1
ATOM 1633 O O . GLN A 1 219 ? -1.560 -6.208 -20.576 1.00 72.62 219 GLN A O 1
ATOM 1638 N N . GLY A 1 220 ? -1.926 -7.204 -18.596 1.00 61.03 220 GLY A N 1
ATOM 1639 C CA . GLY A 1 220 ? -0.628 -7.877 -18.517 1.00 61.03 220 GLY A CA 1
ATOM 1640 C C . GLY A 1 220 ? -0.589 -9.252 -19.182 1.00 61.03 220 GLY A C 1
ATOM 1641 O O . GLY A 1 220 ? 0.494 -9.790 -19.382 1.00 61.03 220 GLY A O 1
ATOM 1642 N N . THR A 1 221 ? -1.735 -9.836 -19.529 1.00 55.25 221 THR A N 1
ATOM 1643 C CA . THR A 1 221 ? -1.814 -11.166 -20.140 1.00 55.25 221 THR A CA 1
ATOM 1644 C C . THR A 1 221 ? -2.347 -11.018 -21.560 1.00 55.25 221 THR A C 1
ATOM 1646 O O . THR A 1 221 ? -3.374 -10.389 -21.767 1.00 55.25 221 THR A O 1
ATOM 1649 N N . GLU A 1 222 ? -1.686 -11.595 -22.568 1.00 54.47 222 GLU A N 1
ATOM 1650 C CA . GLU A 1 222 ? -2.129 -11.558 -23.981 1.00 54.47 222 GLU A CA 1
ATOM 1651 C C . GLU A 1 222 ? -3.478 -12.282 -24.240 1.00 54.47 222 GLU A C 1
ATOM 1653 O O . GLU A 1 222 ? -3.798 -12.640 -25.367 1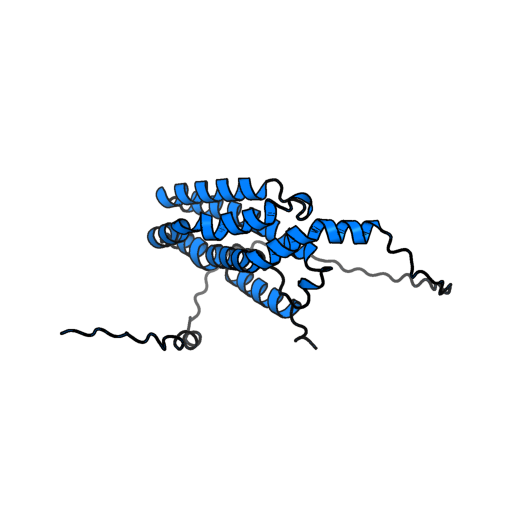.00 54.47 222 GLU A O 1
ATOM 1658 N N . LEU A 1 223 ? -4.293 -12.507 -23.206 1.00 50.34 223 LEU A N 1
ATOM 1659 C CA . LEU A 1 223 ? -5.585 -13.193 -23.243 1.00 50.34 223 LEU A CA 1
ATOM 1660 C C . LEU A 1 223 ? -6.711 -12.368 -23.896 1.00 50.34 223 LEU A C 1
ATOM 1662 O O . LEU A 1 223 ? -7.839 -12.851 -23.970 1.00 50.34 223 LEU A O 1
ATOM 1666 N N . GLU A 1 224 ? -6.432 -11.151 -24.375 1.00 46.91 224 GLU A N 1
ATOM 1667 C CA . GLU A 1 224 ? -7.367 -10.365 -25.198 1.00 46.91 224 GLU A CA 1
ATOM 1668 C C . GLU A 1 224 ? -7.295 -10.682 -26.710 1.00 46.91 224 GLU A C 1
ATOM 1670 O O . GLU A 1 224 ? -8.028 -10.059 -27.482 1.00 46.91 224 GLU A O 1
ATOM 1675 N N . GLN A 1 225 ? -6.456 -11.634 -27.151 1.00 45.78 225 GLN A N 1
ATOM 1676 C CA . GLN A 1 225 ? -6.338 -12.026 -28.570 1.00 45.78 225 GLN A CA 1
ATOM 1677 C C . GLN A 1 225 ? -6.956 -13.388 -28.900 1.00 45.78 225 GLN A C 1
ATOM 1679 O O . GLN A 1 225 ? -6.651 -14.384 -28.206 1.00 45.78 225 GLN A O 1
#

Sequence (225 aa):
MGTRAHRGIAVVISLFALALLQGFASVPRASPAWTSSWSWRSAGSLVQRRQVGLVAAGALLSGPASVARAVLQQPAIAKLLENGPLLQQAADKLVLEVLPGIQQADWGNVTELLSTADEDVYRPAREILLQSEDAFPGNSNTLRDLSSGLSSLRAAVDARDQRVALQAWDKIAQAMNRLMMSANLVMPGVAAFEGTAQFALITEDPGTYLEGCWAAVLQGTELEQ

Radius of gyration: 24.01 Å; chains: 1; bounding box: 59×66×75 Å

pLDDT: mean 75.94, std 23.53, range [30.45, 98.5]

Secondary structure (DSSP, 8-state):
---------------SSS-SSS-------------------------------------S---HHHHHHHHHTHHHHHHHHHHHHHHHHHHHHIIIIIHHHHHTT-HHHHHHHHHTHIIIIIHHHHHHHHTTTTTSTT-TTHHHHHHHHHHHHHHHHHTT-HHHHHHHHHHHHHHHHHHHHHHHHHSTT-GGGTTPPPPPPP-SSHHHHHHHHHHHHHHHSGGG-

Foldseek 3Di:
DDDDDDDDDDDDDDPDPPDPPDDDDDDDDDDDDDDDDPDDDDDDDDDDDDDDDDPDDDDPPPDPVVVVVVVLCVQLVVLCVVLVVLLLVLLCCLQVPQLVCLVVLVLVSNLVSLVCCCVRHLVSLCSNCVSDVPQQPPLPCLNVLQVVLSVQLNVCSVVSPSVSNVVSSVSNLVSSQSRQVSVQVNLVPDPVNQLPFRRQRRDNDSVVSVVSVVVSNVVSHPVVD